Protein AF-A0A8G1S1W9-F1 (afdb_monomer_lite)

Foldseek 3Di:
DDDDDDDPPPDPPPPDDLLRFDQDQQDQDDPLDLQQLDLSVLLNLLRLCLVVFWFKAWADPSLCLAQQQQDDDQHTEMAGAPVCQVVSQVSVVVSPFAWDPQLPDDPVPRQDQVLPDDDDPPDLDLPDDPRAPTKTQSHPDRDSDPPPPSRDSIYGYHHNVRGFPPVQDTDGRHFPSPCPPPPPSAPPDDDDDPDPLRHQKDWLQDPLWWDDDVPARNGDYGDHSNGGTHIYGDLLSSLVRLLVNLLVQVVPSCNSVSVVVNVSSCVQAEDDPPPPPPVPRRTHHDDLVSNPDPLSSVQSVVCVVVVCQVPDDDVVRHRPRPSSLVSSCVVVNDVRSVVVVCVVPDD

Structure (mmCIF, N/CA/C/O backbone):
data_AF-A0A8G1S1W9-F1
#
_entry.id   AF-A0A8G1S1W9-F1
#
loop_
_atom_site.group_PDB
_atom_site.id
_atom_site.type_symbol
_atom_site.label_atom_id
_atom_site.label_alt_id
_atom_site.label_comp_id
_atom_site.label_asym_id
_atom_site.label_entity_id
_atom_site.label_seq_id
_atom_site.pdbx_PDB_ins_code
_atom_site.Cartn_x
_atom_site.Cartn_y
_atom_site.Cartn_z
_atom_site.occupancy
_atom_site.B_iso_or_equiv
_atom_site.auth_seq_id
_atom_site.auth_comp_id
_atom_site.auth_asym_id
_atom_site.auth_atom_id
_atom_site.pdbx_PDB_model_num
ATOM 1 N N . MET A 1 1 ? 34.176 -13.882 60.989 1.00 38.56 1 MET A N 1
ATOM 2 C CA . MET A 1 1 ? 33.410 -12.719 60.496 1.00 38.56 1 MET A CA 1
ATOM 3 C C . MET A 1 1 ? 33.274 -12.874 58.997 1.00 38.56 1 MET A C 1
ATOM 5 O O . MET A 1 1 ? 34.285 -12.913 58.310 1.00 38.56 1 MET A O 1
ATOM 9 N N . ALA A 1 2 ? 32.050 -13.104 58.534 1.00 32.28 2 ALA A N 1
ATOM 10 C CA . ALA A 1 2 ? 31.717 -13.333 57.136 1.00 32.28 2 ALA A CA 1
ATOM 11 C C . ALA A 1 2 ? 31.123 -12.047 56.546 1.00 32.28 2 ALA A C 1
ATOM 13 O O . ALA A 1 2 ? 30.211 -11.474 57.133 1.00 32.28 2 ALA A O 1
ATOM 14 N N . ALA A 1 3 ? 31.640 -11.614 55.401 1.00 31.23 3 ALA A N 1
ATOM 15 C CA . ALA A 1 3 ? 31.087 -10.566 54.547 1.00 31.23 3 ALA A CA 1
ATOM 16 C C . ALA A 1 3 ? 31.669 -10.801 53.145 1.00 31.23 3 ALA A C 1
ATOM 18 O O . ALA A 1 3 ? 32.858 -11.067 53.029 1.00 31.23 3 ALA A O 1
ATOM 19 N N . GLY A 1 4 ? 30.958 -10.780 52.028 1.00 29.86 4 GLY A N 1
ATOM 20 C CA . GLY A 1 4 ? 29.538 -10.742 51.715 1.00 29.86 4 GLY A CA 1
ATOM 21 C C . GLY A 1 4 ? 29.494 -11.008 50.206 1.00 29.86 4 GLY A C 1
ATOM 22 O O . GLY A 1 4 ? 30.191 -10.337 49.450 1.00 29.86 4 GLY A O 1
ATOM 23 N N . LYS A 1 5 ? 28.779 -12.047 49.765 1.00 33.22 5 LYS A N 1
ATOM 24 C CA . LYS A 1 5 ? 28.632 -12.366 48.338 1.00 33.22 5 LYS A CA 1
ATOM 25 C C . LYS A 1 5 ? 27.616 -11.397 47.734 1.00 33.22 5 LYS A C 1
ATOM 27 O O . LYS A 1 5 ? 26.429 -11.513 48.022 1.00 33.22 5 LYS A O 1
ATOM 32 N N . THR A 1 6 ? 28.061 -10.467 46.898 1.00 34.66 6 THR A N 1
ATOM 33 C CA . THR A 1 6 ? 27.178 -9.708 46.008 1.00 34.66 6 THR A CA 1
ATOM 34 C C . THR A 1 6 ? 26.857 -10.582 44.800 1.00 34.66 6 THR A C 1
ATOM 36 O O . THR A 1 6 ? 27.675 -10.786 43.908 1.00 34.66 6 THR A O 1
ATOM 39 N N . GLY A 1 7 ? 25.664 -11.175 44.817 1.00 28.50 7 GLY A N 1
ATOM 40 C CA . GLY A 1 7 ? 25.124 -11.904 43.678 1.00 28.50 7 GLY A CA 1
ATOM 41 C C . GLY A 1 7 ? 24.800 -10.936 42.547 1.00 28.50 7 GLY A C 1
ATOM 42 O O . GLY A 1 7 ? 23.838 -10.176 42.630 1.00 28.50 7 GLY A O 1
ATOM 43 N N . THR A 1 8 ? 25.587 -10.978 41.477 1.00 31.38 8 THR A N 1
ATOM 44 C CA . THR A 1 8 ? 25.160 -10.504 40.164 1.00 31.38 8 THR A CA 1
ATOM 45 C C . THR A 1 8 ? 24.044 -11.422 39.685 1.00 31.38 8 THR A C 1
ATOM 47 O O . THR A 1 8 ? 24.246 -12.584 39.335 1.00 31.38 8 THR A O 1
ATOM 50 N N . SER A 1 9 ? 22.824 -10.901 39.743 1.00 29.80 9 SER A N 1
ATOM 51 C CA . SER A 1 9 ? 21.640 -11.539 39.193 1.00 29.80 9 SER A CA 1
ATOM 52 C C . SER A 1 9 ? 21.744 -11.549 37.664 1.00 29.80 9 SER A C 1
ATOM 54 O O . SER A 1 9 ? 21.355 -10.605 36.983 1.00 29.80 9 SER A O 1
ATOM 56 N N . ASN A 1 10 ? 22.316 -12.627 37.129 1.00 30.20 10 ASN A N 1
ATOM 57 C CA . ASN A 1 10 ? 22.214 -12.999 35.724 1.00 30.20 10 ASN A CA 1
ATOM 58 C C . ASN A 1 10 ? 20.800 -13.536 35.469 1.00 30.20 10 ASN A C 1
ATOM 60 O O . ASN A 1 10 ? 20.590 -14.747 35.450 1.00 30.20 10 ASN A O 1
ATOM 64 N N . TYR A 1 11 ? 19.819 -12.651 35.287 1.00 27.38 11 TYR A N 1
ATOM 65 C CA . TYR A 1 11 ? 18.614 -13.049 34.565 1.00 27.38 11 TYR A CA 1
ATOM 66 C C . TYR A 1 11 ? 18.922 -12.983 33.066 1.00 27.38 11 TYR A C 1
ATOM 68 O O . TYR A 1 11 ? 19.278 -11.908 32.571 1.00 27.38 11 TYR A O 1
ATOM 76 N N . PRO A 1 12 ? 18.780 -14.087 32.312 1.00 32.50 12 PRO A N 1
ATOM 77 C CA . PRO A 1 12 ? 18.695 -13.981 30.872 1.00 32.50 12 PRO A CA 1
ATOM 78 C C . PRO A 1 12 ? 17.415 -13.204 30.584 1.00 32.50 12 PRO A C 1
ATOM 80 O O . PRO A 1 12 ? 16.312 -13.666 30.867 1.00 32.50 12 PRO A O 1
ATOM 83 N N . ARG A 1 13 ? 17.559 -11.989 30.058 1.00 33.50 13 ARG A N 1
ATOM 84 C CA . ARG A 1 13 ? 16.439 -11.210 29.537 1.00 33.50 13 ARG A CA 1
ATOM 85 C C . ARG A 1 13 ? 16.050 -11.854 28.206 1.00 33.50 13 ARG A C 1
ATOM 87 O O . ARG A 1 13 ? 16.421 -11.371 27.140 1.00 33.50 13 ARG A O 1
ATOM 94 N N . THR A 1 14 ? 15.388 -13.007 28.262 1.00 32.75 14 THR A N 1
ATOM 95 C CA . THR A 1 14 ? 14.683 -13.564 27.112 1.00 32.75 14 THR A CA 1
ATOM 96 C C . THR A 1 14 ? 13.653 -12.521 26.708 1.00 32.75 14 THR A C 1
ATOM 98 O O . THR A 1 14 ? 12.674 -12.305 27.416 1.00 32.75 14 THR A O 1
ATOM 101 N N . LYS A 1 15 ? 13.919 -11.794 25.615 1.00 38.12 15 LYS A N 1
ATOM 102 C CA . LYS A 1 15 ? 12.890 -10.985 24.960 1.00 38.12 15 LYS A CA 1
ATOM 103 C C . LYS A 1 15 ? 11.724 -11.931 24.682 1.00 38.12 15 LYS A C 1
ATOM 105 O O . LYS A 1 15 ? 11.924 -12.944 24.010 1.00 38.12 15 LYS A O 1
ATOM 110 N N . THR A 1 16 ? 10.566 -11.637 25.262 1.00 37.12 16 THR A N 1
ATOM 111 C CA . THR A 1 16 ? 9.319 -12.357 25.010 1.00 37.12 16 THR A CA 1
ATOM 112 C C . THR A 1 16 ? 9.119 -12.412 23.499 1.00 37.12 16 THR A C 1
ATOM 114 O O . THR A 1 16 ? 9.281 -11.389 22.826 1.00 37.12 16 THR A O 1
ATOM 117 N N . ARG A 1 17 ? 8.872 -13.601 22.944 1.00 45.66 17 ARG A N 1
ATOM 118 C CA . ARG A 1 17 ? 8.574 -13.709 21.512 1.00 45.66 17 ARG A CA 1
ATOM 119 C C . ARG A 1 17 ? 7.222 -13.035 21.278 1.00 45.66 17 ARG A C 1
ATOM 121 O O . ARG A 1 17 ? 6.369 -13.082 22.157 1.00 45.66 17 ARG A O 1
ATOM 128 N N . SER A 1 18 ? 7.006 -12.418 20.116 1.00 46.19 18 SER A N 1
ATOM 129 C CA . SER A 1 18 ? 5.686 -11.858 19.767 1.00 46.19 18 SER A CA 1
ATOM 130 C C . SER A 1 18 ? 4.573 -12.919 19.827 1.00 46.19 18 SER A C 1
ATOM 132 O O . SER A 1 18 ? 3.421 -12.592 20.083 1.00 46.19 18 SER A O 1
ATOM 134 N N . GLU A 1 19 ? 4.952 -14.193 19.671 1.00 44.50 19 GLU A N 1
ATOM 135 C CA . GLU A 1 19 ? 4.131 -15.402 19.830 1.00 44.50 19 GLU A CA 1
ATOM 136 C C . GLU A 1 19 ? 3.557 -15.584 21.254 1.00 44.50 19 GLU A C 1
ATOM 138 O O . GLU A 1 19 ? 2.532 -16.240 21.414 1.00 44.50 19 GLU A O 1
ATOM 143 N N . ASP A 1 20 ? 4.187 -14.993 22.277 1.00 41.59 20 ASP A N 1
ATOM 144 C CA . ASP A 1 20 ? 3.798 -15.110 23.693 1.00 41.59 20 ASP A CA 1
ATOM 145 C C . ASP A 1 20 ? 2.983 -13.899 24.194 1.00 41.59 20 ASP A C 1
ATOM 147 O O . ASP A 1 20 ? 2.592 -13.847 25.364 1.00 41.59 20 ASP A O 1
ATOM 151 N N . LEU A 1 21 ? 2.767 -12.885 23.348 1.00 50.50 21 LEU A N 1
ATOM 152 C CA . LEU A 1 21 ? 2.043 -11.675 23.731 1.00 50.50 21 LEU A CA 1
ATOM 153 C C . LEU A 1 21 ? 0.539 -11.892 23.566 1.00 50.50 21 LEU A C 1
ATOM 155 O O . LEU A 1 21 ? 0.033 -12.096 22.461 1.00 50.50 21 LEU A O 1
ATOM 159 N N . GLU A 1 22 ? -0.185 -11.819 24.684 1.00 56.91 22 GLU A N 1
ATOM 160 C CA . GLU A 1 22 ? -1.642 -11.770 24.668 1.00 56.91 22 GLU A CA 1
ATOM 161 C C . GLU A 1 22 ? -2.088 -10.609 23.776 1.00 56.91 22 GLU A C 1
ATOM 163 O O . GLU A 1 22 ? -1.601 -9.481 23.884 1.00 56.91 22 GLU A O 1
ATOM 168 N N . ILE A 1 23 ? -2.997 -10.903 22.852 1.00 62.50 23 ILE A N 1
ATOM 169 C CA . ILE A 1 23 ? -3.486 -9.937 21.879 1.00 62.50 23 ILE A CA 1
ATOM 170 C C . ILE A 1 23 ? -4.438 -8.995 22.600 1.00 62.50 23 ILE A C 1
ATOM 172 O O . ILE A 1 23 ? -5.652 -9.202 22.623 1.00 62.50 23 ILE A O 1
ATOM 176 N N . VAL A 1 24 ? -3.877 -7.963 23.217 1.00 68.44 24 VAL A N 1
ATOM 177 C CA . VAL A 1 24 ? -4.660 -6.944 23.903 1.00 68.44 24 VAL A CA 1
ATOM 178 C C . VAL A 1 24 ? -5.339 -6.069 22.846 1.00 68.44 24 VAL A C 1
ATOM 180 O O . VAL A 1 24 ? -4.657 -5.541 21.959 1.00 68.44 24 VAL A O 1
ATOM 183 N N . PRO A 1 25 ? -6.674 -5.900 22.902 1.00 78.75 25 PRO A N 1
ATOM 184 C CA . PRO A 1 25 ? -7.364 -4.951 22.047 1.00 78.75 25 PRO A CA 1
ATOM 185 C C . PRO A 1 25 ? -6.731 -3.559 22.180 1.00 78.75 25 PRO A C 1
ATOM 187 O O . PRO A 1 25 ? -6.552 -3.082 23.305 1.00 78.75 25 PRO A O 1
ATOM 190 N N . PRO A 1 26 ? -6.400 -2.885 21.068 1.00 84.00 26 PRO A N 1
ATOM 191 C CA . PRO A 1 26 ? -5.891 -1.528 21.134 1.00 84.00 26 PRO A CA 1
ATOM 192 C C . PRO A 1 26 ? -6.954 -0.605 21.731 1.00 84.00 26 PRO A C 1
ATOM 194 O O . PRO A 1 26 ? -8.162 -0.798 21.526 1.00 84.00 26 PRO A O 1
ATOM 197 N N . LEU A 1 27 ? -6.490 0.416 22.453 1.00 83.56 27 LEU A N 1
ATOM 198 C CA . LEU A 1 27 ? -7.356 1.454 23.002 1.00 83.56 27 LEU A CA 1
ATOM 199 C C . LEU A 1 27 ? -8.186 2.109 21.890 1.00 83.56 27 LEU A C 1
ATOM 201 O O . LEU A 1 27 ? -7.774 2.184 20.728 1.00 83.56 27 LEU A O 1
ATOM 205 N N . ALA A 1 28 ? -9.376 2.580 22.256 1.00 82.75 28 ALA A N 1
ATOM 206 C CA . ALA A 1 28 ? -10.152 3.427 21.366 1.00 82.75 28 ALA A CA 1
ATOM 207 C C . ALA A 1 28 ? -9.358 4.705 21.053 1.00 82.75 28 ALA A C 1
ATOM 209 O O . ALA A 1 28 ? -8.647 5.228 21.911 1.00 82.75 28 ALA A O 1
ATOM 210 N N . VAL A 1 29 ? -9.486 5.189 19.821 1.00 83.06 29 VAL A N 1
ATOM 211 C CA . VAL A 1 29 ? -8.905 6.463 19.393 1.00 83.06 29 VAL A CA 1
ATOM 212 C C . VAL A 1 29 ? -9.980 7.530 19.521 1.00 83.06 29 VAL A C 1
ATOM 214 O O . VAL A 1 29 ? -11.103 7.333 19.052 1.00 83.06 29 VAL A O 1
ATOM 217 N N . GLU A 1 30 ? -9.644 8.640 20.168 1.00 84.19 30 GLU A N 1
ATOM 218 C CA . GLU A 1 30 ? -10.508 9.815 20.225 1.00 84.19 30 GLU A CA 1
ATOM 219 C C . GLU A 1 30 ? -10.288 10.674 18.978 1.00 84.19 30 GLU A C 1
ATOM 221 O O . GLU A 1 30 ? -9.156 10.875 18.539 1.00 84.19 30 GLU A O 1
ATOM 226 N N . PHE A 1 31 ? -11.377 11.177 18.399 1.00 80.19 31 PHE A N 1
ATOM 227 C CA . PHE A 1 31 ? -11.333 12.082 17.252 1.00 80.19 31 PHE A CA 1
ATOM 228 C C . PHE A 1 31 ? -11.677 13.515 17.704 1.00 80.19 31 PHE A C 1
ATOM 230 O O . PHE A 1 31 ? -12.537 13.677 18.575 1.00 80.19 31 PHE A O 1
ATOM 237 N N . PRO A 1 32 ? -11.044 14.562 17.140 1.00 75.88 32 PRO A N 1
ATOM 238 C CA . PRO A 1 32 ? -10.170 14.532 15.968 1.00 75.88 32 PRO A CA 1
ATOM 239 C C . PRO A 1 32 ? -8.756 14.012 16.264 1.00 75.88 32 PRO A C 1
ATOM 241 O O . PRO A 1 32 ? -8.065 14.503 17.151 1.00 75.88 32 PRO A O 1
ATOM 244 N N . GLU A 1 33 ? -8.299 13.076 15.440 1.00 73.62 33 GLU A N 1
ATOM 245 C CA . GLU A 1 33 ? -6.911 12.628 15.380 1.00 73.62 33 GLU A CA 1
ATOM 246 C C . GLU A 1 33 ? -6.228 13.371 14.229 1.00 73.62 33 GLU A C 1
ATOM 248 O O . GLU A 1 33 ? -6.497 13.134 13.046 1.00 73.62 33 GLU A O 1
ATOM 253 N N . THR A 1 34 ? -5.365 14.317 14.597 1.00 65.38 34 THR A N 1
ATOM 254 C CA . THR A 1 34 ? -4.662 15.188 13.646 1.00 65.38 34 THR A CA 1
ATOM 255 C C . THR A 1 34 ? -3.413 14.536 13.059 1.00 65.38 34 THR A C 1
ATOM 257 O O . THR A 1 34 ? -2.868 15.071 12.090 1.00 65.38 34 THR A O 1
ATOM 260 N N . ALA A 1 35 ? -2.957 13.409 13.622 1.00 66.12 35 ALA A N 1
ATOM 261 C CA . ALA A 1 35 ? -1.890 12.577 13.084 1.00 66.12 35 ALA A CA 1
ATOM 262 C C . ALA A 1 35 ? -2.501 11.352 12.367 1.00 66.12 35 ALA A C 1
ATOM 264 O O . ALA A 1 35 ? -2.813 10.342 12.994 1.00 66.12 35 ALA A O 1
ATOM 265 N N . PRO A 1 36 ? -2.644 11.393 11.034 1.00 57.53 36 PRO A N 1
ATOM 266 C CA . PRO A 1 36 ? -3.347 10.356 10.268 1.00 57.53 36 PRO A CA 1
ATOM 267 C C . PRO A 1 36 ? -2.586 9.037 10.180 1.00 57.53 36 PRO A C 1
ATOM 269 O O . PRO A 1 36 ? -3.121 8.018 9.756 1.00 57.53 36 PRO A O 1
ATOM 272 N N . THR A 1 37 ? -1.315 9.083 10.557 1.00 69.81 37 THR A N 1
ATOM 273 C CA . THR A 1 37 ? -0.345 7.998 10.552 1.00 69.81 37 THR A CA 1
ATOM 274 C C . THR A 1 37 ? 0.131 7.753 11.985 1.00 69.81 37 THR A C 1
ATOM 276 O O . THR A 1 37 ? 1.328 7.684 12.264 1.00 69.81 37 THR A O 1
ATOM 279 N N . SER A 1 38 ? -0.813 7.672 12.932 1.00 79.94 38 SER A N 1
ATOM 280 C CA . SER A 1 38 ? -0.517 7.327 14.323 1.00 79.94 38 SER A CA 1
ATOM 281 C C . SER A 1 38 ? -0.522 5.800 14.513 1.00 79.94 38 SER A C 1
ATOM 283 O O . SER A 1 38 ? -1.416 5.117 14.001 1.00 79.94 38 SER A O 1
ATOM 285 N N . PRO A 1 39 ? 0.448 5.227 15.261 1.00 82.75 39 PRO A N 1
ATOM 286 C CA . PRO A 1 39 ? 0.455 3.794 15.552 1.00 82.75 39 PRO A CA 1
ATOM 287 C C . PRO A 1 39 ? -0.865 3.306 16.163 1.00 82.75 39 PRO A C 1
ATOM 289 O O . PRO A 1 39 ? -1.367 2.258 15.771 1.00 82.75 39 PRO A O 1
ATOM 292 N N . GLY A 1 40 ? -1.459 4.084 17.077 1.00 87.00 40 GLY A N 1
ATOM 293 C CA . GLY A 1 40 ? -2.718 3.724 17.737 1.00 87.00 40 GLY A CA 1
ATOM 294 C C . GLY A 1 40 ? -3.899 3.607 16.768 1.00 87.00 40 GLY A C 1
ATOM 295 O O . GLY A 1 40 ? -4.674 2.655 16.858 1.00 87.00 40 GLY A O 1
ATOM 296 N N . LEU A 1 41 ? -4.005 4.519 15.797 1.00 88.31 41 LEU A N 1
ATOM 297 C CA . LEU A 1 41 ? -5.038 4.464 14.762 1.00 88.31 41 LEU A CA 1
ATOM 298 C C . LEU A 1 41 ? -4.866 3.249 13.847 1.00 88.31 41 LEU A C 1
ATOM 300 O O . LEU A 1 41 ? -5.834 2.539 13.577 1.00 88.31 41 LEU A O 1
ATOM 304 N N . GLU A 1 42 ? -3.638 2.968 13.414 1.00 91.38 42 GLU A N 1
ATOM 305 C CA . GLU A 1 42 ? -3.341 1.822 12.548 1.00 91.38 42 GLU A CA 1
ATOM 306 C C . GLU A 1 42 ? -3.638 0.489 13.242 1.00 91.38 42 GLU A C 1
ATOM 308 O O . GLU A 1 42 ? -4.268 -0.397 12.660 1.00 91.38 42 GLU A O 1
ATOM 313 N N . GLN A 1 43 ? -3.262 0.379 14.516 1.00 89.31 43 GLN A N 1
ATOM 314 C CA . GLN A 1 43 ? -3.587 -0.759 15.372 1.00 89.31 43 GLN A CA 1
ATOM 315 C C . GLN A 1 43 ? -5.095 -0.948 15.502 1.00 89.31 43 GLN A C 1
ATOM 317 O O . GLN A 1 43 ? -5.597 -2.059 15.334 1.00 89.31 43 GLN A O 1
ATOM 322 N N . ARG A 1 44 ? -5.832 0.136 15.771 1.00 90.94 44 ARG A N 1
ATOM 323 C CA . ARG A 1 44 ? -7.289 0.098 15.911 1.00 90.94 44 ARG A CA 1
ATOM 324 C C . ARG A 1 44 ? -7.972 -0.369 14.628 1.00 90.94 44 ARG A C 1
ATOM 326 O O . ARG A 1 44 ? -8.877 -1.196 14.703 1.00 90.94 44 ARG A O 1
ATOM 333 N N . ILE A 1 45 ? -7.536 0.126 13.470 1.00 92.88 45 ILE A N 1
ATOM 334 C CA . ILE A 1 45 ? -8.057 -0.291 12.159 1.00 92.88 45 ILE A CA 1
ATOM 335 C C . ILE A 1 45 ? -7.777 -1.774 11.920 1.00 92.88 45 ILE A C 1
ATOM 337 O O . ILE A 1 45 ? -8.709 -2.522 11.631 1.00 92.88 45 ILE A O 1
ATOM 341 N N . SER A 1 46 ? -6.522 -2.200 12.096 1.00 92.06 46 SER A N 1
ATOM 342 C CA . SER A 1 46 ? -6.104 -3.601 11.957 1.00 92.06 46 SER A CA 1
ATOM 343 C C . SER A 1 46 ? -6.957 -4.514 12.841 1.00 92.06 46 SER A C 1
ATOM 345 O O . SER A 1 46 ? -7.580 -5.451 12.350 1.00 92.06 46 SER A O 1
ATOM 347 N N . PHE A 1 47 ? -7.101 -4.173 14.126 1.00 90.94 47 PHE A N 1
ATOM 348 C CA . PHE A 1 47 ? -7.920 -4.919 15.081 1.00 90.94 47 PHE A CA 1
ATOM 349 C C . PHE A 1 47 ? -9.386 -5.045 14.647 1.00 90.94 47 PHE A C 1
ATOM 351 O O . PHE A 1 47 ? -9.924 -6.151 14.645 1.00 90.94 47 PHE A O 1
ATOM 358 N N . LEU A 1 48 ? -10.031 -3.939 14.256 1.00 92.94 48 LEU A N 1
ATOM 359 C CA . LEU A 1 48 ? -11.436 -3.944 13.830 1.00 92.94 48 LEU A CA 1
ATOM 360 C C . LEU A 1 48 ? -11.654 -4.824 12.591 1.00 92.94 48 LEU A C 1
ATOM 362 O O . LEU A 1 48 ? -12.607 -5.603 12.537 1.00 92.94 48 LEU A O 1
ATOM 366 N N . LEU A 1 49 ? -10.763 -4.726 11.601 1.00 93.88 49 LEU A N 1
ATOM 367 C CA . LEU A 1 49 ? -10.847 -5.519 10.374 1.00 93.88 49 LEU A CA 1
ATOM 368 C C . LEU A 1 49 ? -10.570 -7.002 10.645 1.00 93.88 49 LEU A C 1
ATOM 370 O O . LEU A 1 49 ? -11.319 -7.862 10.180 1.00 93.88 49 LEU A O 1
ATOM 374 N N . HIS A 1 50 ? -9.565 -7.308 11.463 1.00 90.25 50 HIS A N 1
ATOM 375 C CA . HIS A 1 50 ? -9.250 -8.669 11.885 1.00 90.25 50 HIS A CA 1
ATOM 376 C C . HIS A 1 50 ? -10.393 -9.318 12.671 1.00 90.25 50 HIS A C 1
ATOM 378 O O . HIS A 1 50 ? -10.741 -10.465 12.393 1.00 90.25 50 HIS A O 1
ATOM 384 N N . GLN A 1 51 ? -11.033 -8.588 13.590 1.00 89.56 51 GLN A N 1
ATOM 385 C CA . GLN A 1 51 ? -12.201 -9.073 14.332 1.00 89.56 51 GLN A CA 1
ATOM 386 C C . GLN A 1 51 ? -13.377 -9.405 13.397 1.00 89.56 51 GLN A C 1
ATOM 388 O O . GLN A 1 51 ? -14.131 -10.342 13.654 1.00 89.56 51 GLN A O 1
ATOM 393 N N . ALA A 1 52 ? -13.511 -8.677 12.285 1.00 90.94 52 ALA A N 1
ATOM 394 C CA . ALA A 1 52 ? -14.507 -8.938 11.248 1.00 90.94 52 ALA A CA 1
ATOM 395 C C . ALA A 1 52 ? -14.089 -10.023 10.229 1.00 90.94 52 ALA A C 1
ATOM 397 O O . ALA A 1 52 ? -14.823 -10.284 9.270 1.00 90.94 52 ALA A O 1
ATOM 398 N N . GLY A 1 53 ? -12.917 -10.647 10.401 1.00 89.69 53 GLY A N 1
ATOM 399 C CA . GLY A 1 53 ? -12.374 -11.640 9.473 1.00 89.69 53 GLY A CA 1
ATOM 400 C C . GLY A 1 53 ? -12.006 -11.058 8.104 1.00 89.69 53 GLY A C 1
ATOM 401 O O . GLY A 1 53 ? -12.074 -11.764 7.097 1.00 89.69 53 GLY A O 1
ATOM 402 N N . ILE A 1 54 ? -11.674 -9.767 8.048 1.00 92.50 54 ILE A N 1
ATOM 403 C CA . ILE A 1 54 ? -11.289 -9.055 6.829 1.00 92.50 54 ILE A CA 1
ATOM 404 C C . ILE A 1 54 ? -9.768 -9.034 6.733 1.00 92.50 54 ILE A C 1
ATOM 406 O O . ILE A 1 54 ? -9.074 -8.657 7.675 1.00 92.50 54 ILE A O 1
ATOM 410 N N . ARG A 1 55 ? -9.251 -9.423 5.567 1.00 90.81 55 ARG A N 1
ATOM 411 C CA . ARG A 1 55 ? -7.819 -9.356 5.262 1.00 90.81 55 ARG A CA 1
ATOM 412 C C . ARG A 1 55 ? -7.451 -7.922 4.902 1.00 90.81 55 ARG A C 1
ATOM 414 O O . ARG A 1 55 ? -8.144 -7.293 4.099 1.00 90.81 55 ARG A O 1
ATOM 421 N N . CYS A 1 56 ? -6.358 -7.415 5.456 1.00 92.62 56 CYS A N 1
ATOM 422 C CA . CYS A 1 56 ? -5.916 -6.050 5.205 1.00 92.62 56 CYS A CA 1
ATOM 423 C C . CYS A 1 56 ? -4.395 -5.918 5.263 1.00 92.62 56 CYS A C 1
ATOM 425 O O . CYS A 1 56 ? -3.730 -6.629 6.011 1.00 92.62 56 CYS A O 1
ATOM 427 N N . VAL A 1 57 ? -3.859 -4.990 4.470 1.00 93.62 57 VAL A N 1
ATOM 428 C CA . VAL A 1 57 ? -2.426 -4.672 4.417 1.00 93.62 57 VAL A CA 1
ATOM 429 C C . VAL A 1 57 ? -2.254 -3.157 4.445 1.00 93.62 57 VAL A C 1
ATOM 431 O O . VAL A 1 57 ? -2.845 -2.459 3.617 1.00 93.62 57 VAL A O 1
ATOM 434 N N . LEU A 1 58 ? -1.420 -2.654 5.351 1.00 94.25 58 LEU A N 1
ATOM 435 C CA . LEU A 1 58 ? -0.944 -1.276 5.350 1.00 94.25 58 LEU A CA 1
ATOM 436 C C . LEU A 1 58 ? 0.062 -1.079 4.206 1.00 94.25 58 LEU A C 1
ATOM 438 O O . LEU A 1 58 ? 0.976 -1.880 4.008 1.00 94.25 58 LEU A O 1
ATOM 442 N N . CYS A 1 59 ? -0.112 -0.017 3.425 1.00 92.94 59 CYS A N 1
ATOM 443 C CA . CYS A 1 59 ? 0.640 0.226 2.195 1.00 92.94 59 CYS A CA 1
ATOM 444 C C . CYS A 1 59 ? 0.859 1.731 1.954 1.00 92.94 59 CYS A C 1
ATOM 446 O O . CYS A 1 59 ? 0.562 2.563 2.811 1.00 92.94 59 CYS A O 1
ATOM 448 N N . GLY A 1 60 ? 1.417 2.087 0.794 1.00 88.69 60 GLY A N 1
ATOM 449 C CA . GLY A 1 60 ? 1.671 3.481 0.417 1.00 88.69 60 GLY A CA 1
ATOM 450 C C . GLY A 1 60 ? 2.760 4.154 1.260 1.00 88.69 60 GLY A C 1
ATOM 451 O O . GLY A 1 60 ? 3.679 3.495 1.749 1.00 88.69 60 GLY A O 1
ATOM 452 N N . GLU A 1 61 ? 2.647 5.475 1.426 1.00 86.25 61 GLU A N 1
ATOM 453 C CA . GLU A 1 61 ? 3.649 6.311 2.107 1.00 86.25 61 GLU A CA 1
ATOM 454 C C . GLU A 1 61 ? 3.926 5.847 3.541 1.00 86.25 61 GLU A C 1
ATOM 456 O O . GLU A 1 61 ? 5.068 5.875 3.992 1.00 86.25 61 GLU A O 1
ATOM 461 N N . THR A 1 62 ? 2.898 5.382 4.260 1.00 88.94 62 THR A N 1
ATOM 462 C CA . THR A 1 62 ? 3.035 4.896 5.637 1.00 88.94 62 THR A CA 1
ATOM 463 C C . THR A 1 62 ? 3.958 3.687 5.724 1.00 88.94 62 THR A C 1
ATOM 465 O O . THR A 1 62 ? 4.903 3.691 6.509 1.00 88.94 62 THR A O 1
ATOM 468 N N . ALA A 1 63 ? 3.708 2.674 4.890 1.00 91.88 63 ALA A N 1
ATOM 469 C CA . ALA A 1 63 ? 4.525 1.468 4.836 1.00 91.88 63 ALA A CA 1
ATOM 470 C C . ALA A 1 63 ? 5.955 1.792 4.377 1.00 91.88 63 ALA A C 1
ATOM 472 O O . ALA A 1 63 ? 6.914 1.285 4.950 1.00 91.88 63 ALA A O 1
ATOM 473 N N . MET A 1 64 ? 6.112 2.695 3.403 1.00 90.19 64 MET A N 1
ATOM 474 C CA . MET A 1 64 ? 7.428 3.170 2.957 1.00 90.19 64 MET A CA 1
ATOM 475 C C . MET A 1 64 ? 8.202 3.872 4.083 1.00 90.19 64 MET A C 1
ATOM 477 O O . MET A 1 64 ? 9.382 3.597 4.292 1.00 90.19 64 MET A O 1
ATOM 481 N N . SER A 1 65 ? 7.532 4.723 4.861 1.00 88.44 65 SER A N 1
ATOM 482 C CA . SER A 1 65 ? 8.131 5.391 6.020 1.00 88.44 65 SER A CA 1
ATOM 483 C C . SER A 1 65 ? 8.555 4.401 7.116 1.00 88.44 65 SER A C 1
ATOM 485 O O . SER A 1 65 ? 9.545 4.618 7.814 1.00 88.44 65 SER A O 1
ATOM 487 N N . MET A 1 66 ? 7.836 3.285 7.272 1.00 89.00 66 MET A N 1
ATOM 488 C CA . MET A 1 66 ? 8.175 2.243 8.251 1.00 89.00 66 MET A CA 1
ATOM 489 C C . MET A 1 66 ? 9.387 1.401 7.836 1.00 89.00 66 MET A C 1
ATOM 491 O O . MET A 1 66 ? 10.172 1.016 8.698 1.00 89.00 66 MET A O 1
ATOM 495 N N . ILE A 1 67 ? 9.587 1.156 6.535 1.00 88.62 67 ILE A N 1
ATOM 496 C CA . ILE A 1 67 ? 10.767 0.424 6.033 1.00 88.62 67 ILE A CA 1
ATOM 497 C C . ILE A 1 67 ? 12.030 1.291 5.911 1.00 88.62 67 ILE A C 1
ATOM 499 O O . ILE A 1 67 ? 13.061 0.778 5.494 1.00 88.62 67 ILE A O 1
ATOM 503 N N . GLY A 1 68 ? 11.973 2.578 6.275 1.00 84.75 68 GLY A N 1
ATOM 504 C CA . GLY A 1 68 ? 13.138 3.473 6.298 1.00 84.75 68 GLY A CA 1
ATOM 505 C C . GLY A 1 68 ? 13.218 4.489 5.156 1.00 84.75 68 GLY A C 1
ATOM 506 O O . GLY A 1 68 ? 14.198 5.221 5.068 1.00 84.75 68 GLY A O 1
ATOM 507 N N . VAL A 1 69 ? 12.200 4.590 4.292 1.00 85.38 69 VAL A N 1
ATOM 508 C CA . VAL A 1 69 ? 12.162 5.651 3.272 1.00 85.38 69 VAL A CA 1
ATOM 509 C C . VAL A 1 69 ? 11.896 6.999 3.964 1.00 85.38 69 VAL A C 1
ATOM 511 O O . VAL A 1 69 ? 10.923 7.105 4.715 1.00 85.38 69 VAL A O 1
ATOM 514 N N . PRO A 1 70 ? 12.702 8.048 3.712 1.00 81.56 70 PRO A N 1
ATOM 515 C CA . PRO A 1 70 ? 12.621 9.341 4.386 1.00 81.56 70 PRO A CA 1
ATOM 516 C C . PRO A 1 70 ? 11.479 10.201 3.829 1.00 81.56 70 PRO A C 1
ATOM 518 O O . PRO A 1 70 ? 11.692 11.233 3.193 1.00 81.56 70 PRO A O 1
ATOM 521 N N . ILE A 1 71 ? 10.248 9.742 4.050 1.00 78.62 71 ILE A N 1
ATOM 522 C CA . ILE A 1 71 ? 9.011 10.381 3.614 1.00 78.62 71 ILE A CA 1
ATOM 523 C C . ILE A 1 71 ? 8.106 10.681 4.812 1.00 78.62 71 ILE A C 1
ATOM 525 O O . ILE A 1 71 ? 7.832 9.821 5.656 1.00 78.62 71 ILE A O 1
ATOM 529 N N . ALA A 1 72 ? 7.586 11.909 4.844 1.00 76.94 72 ALA A N 1
ATOM 530 C CA . ALA A 1 72 ? 6.473 12.268 5.710 1.00 76.94 72 ALA A CA 1
ATOM 531 C C . ALA A 1 72 ? 5.188 11.661 5.132 1.00 76.94 72 ALA A C 1
ATOM 533 O O . ALA A 1 72 ? 4.721 12.089 4.081 1.00 76.94 72 ALA A O 1
ATOM 534 N N . ALA A 1 73 ? 4.638 10.642 5.792 1.00 78.38 73 ALA A N 1
ATOM 535 C CA . ALA A 1 73 ? 3.411 9.993 5.344 1.00 78.38 73 ALA A C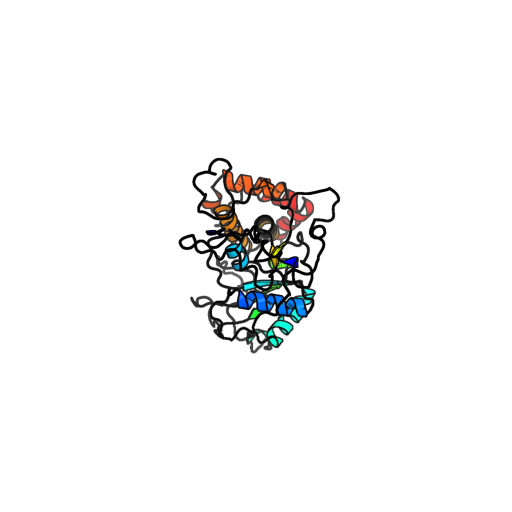A 1
ATOM 536 C C . ALA A 1 73 ? 2.180 10.835 5.716 1.00 78.38 73 ALA A C 1
ATOM 538 O O . ALA A 1 73 ? 1.925 11.079 6.900 1.00 78.38 73 ALA A O 1
ATOM 539 N N . HIS A 1 74 ? 1.400 11.242 4.712 1.00 75.94 74 HIS A N 1
ATOM 540 C CA . HIS A 1 74 ? 0.272 12.168 4.888 1.00 75.94 74 HIS A CA 1
ATOM 541 C C . HIS A 1 74 ? -1.054 11.470 5.191 1.00 75.94 74 HIS A C 1
ATOM 543 O O . HIS A 1 74 ? -1.982 12.091 5.699 1.00 75.94 74 HIS A O 1
ATOM 549 N N . HIS A 1 75 ? -1.163 10.185 4.874 1.00 80.44 75 HIS A N 1
ATOM 550 C CA . HIS A 1 75 ? -2.374 9.393 5.047 1.00 80.44 75 HIS A CA 1
ATOM 551 C C . HIS A 1 75 ? -2.012 7.951 5.395 1.00 80.44 75 HIS A C 1
ATOM 553 O O . HIS A 1 75 ? -0.902 7.508 5.104 1.00 80.44 75 HIS A O 1
ATOM 559 N N . SER A 1 76 ? -2.957 7.219 5.986 1.00 88.19 76 SER A N 1
ATOM 560 C CA . SER A 1 76 ? -2.844 5.777 6.221 1.00 88.19 76 SER A CA 1
ATOM 561 C C . SER A 1 76 ? -3.574 5.025 5.106 1.00 88.19 76 SER A C 1
ATOM 563 O O . SER A 1 76 ? -4.803 5.081 5.019 1.00 88.19 76 SER A O 1
ATOM 565 N N . ALA A 1 77 ? -2.831 4.369 4.207 1.00 91.19 77 ALA A N 1
ATOM 566 C CA . ALA A 1 77 ? -3.400 3.639 3.070 1.00 91.19 77 ALA A CA 1
ATOM 567 C C . ALA A 1 77 ? -3.511 2.137 3.352 1.00 91.19 77 ALA A C 1
ATOM 569 O O . ALA A 1 77 ? -2.535 1.480 3.714 1.00 91.19 77 ALA A O 1
ATOM 570 N N . TRP A 1 78 ? -4.695 1.580 3.098 1.00 94.69 78 TRP A N 1
ATOM 571 C CA . TRP A 1 78 ? -5.011 0.178 3.349 1.00 94.69 78 TRP A CA 1
ATOM 572 C C . TRP A 1 78 ? -5.462 -0.520 2.076 1.00 94.69 78 TRP A C 1
ATOM 574 O O . TRP A 1 78 ? -6.416 -0.101 1.421 1.00 94.69 78 TRP A O 1
ATOM 584 N N . SER A 1 79 ? -4.798 -1.620 1.750 1.00 95.06 79 SER A N 1
ATOM 585 C CA . SER A 1 79 ? -5.179 -2.524 0.674 1.00 95.06 79 SER A CA 1
ATOM 586 C C . SER A 1 79 ? -6.129 -3.591 1.216 1.00 95.06 79 SER A C 1
ATOM 588 O O . SER A 1 79 ? -5.752 -4.376 2.087 1.00 95.06 79 SER A O 1
ATOM 590 N N . ILE A 1 80 ? -7.343 -3.638 0.664 1.00 94.88 80 ILE A N 1
ATOM 591 C CA . ILE A 1 80 ? -8.414 -4.569 1.042 1.00 94.88 80 ILE A CA 1
ATOM 592 C C . ILE A 1 80 ? -8.838 -5.384 -0.193 1.00 94.88 80 ILE A C 1
ATOM 594 O O . ILE A 1 80 ? -8.973 -4.809 -1.284 1.00 94.88 80 ILE A O 1
ATOM 598 N N . PRO A 1 81 ? -9.085 -6.704 -0.076 1.00 93.06 81 PRO A N 1
ATOM 599 C CA . PRO A 1 81 ? -9.690 -7.485 -1.151 1.00 93.06 81 PRO A CA 1
ATOM 600 C C . PRO A 1 81 ? -10.980 -6.833 -1.656 1.00 93.06 81 PRO A C 1
ATOM 602 O O . PRO A 1 81 ? -11.809 -6.379 -0.871 1.00 93.06 81 PRO A O 1
ATOM 605 N N . TYR A 1 82 ? -11.176 -6.792 -2.978 1.00 90.06 82 TYR A N 1
ATOM 606 C CA . TYR A 1 82 ? -12.295 -6.046 -3.571 1.00 90.06 82 TYR A CA 1
ATOM 607 C C . TYR A 1 82 ? -13.664 -6.492 -3.029 1.00 90.06 82 TYR A C 1
ATOM 609 O O . TYR A 1 82 ? -14.518 -5.652 -2.760 1.00 90.06 82 TYR A O 1
ATOM 617 N N . ALA A 1 83 ? -13.835 -7.799 -2.802 1.00 91.50 83 ALA A N 1
ATOM 618 C CA . ALA A 1 83 ? -15.056 -8.380 -2.244 1.00 91.50 83 ALA A CA 1
ATOM 619 C C . ALA A 1 83 ? -15.381 -7.889 -0.819 1.00 91.50 83 ALA A C 1
ATOM 621 O O . ALA A 1 83 ? -16.545 -7.877 -0.428 1.00 91.50 83 ALA A O 1
ATOM 622 N N . ASP A 1 84 ? -14.373 -7.449 -0.064 1.00 93.88 84 ASP A N 1
ATOM 623 C CA . ASP A 1 84 ? -14.509 -7.034 1.331 1.00 93.88 84 ASP A CA 1
ATOM 624 C C . ASP A 1 84 ? -14.546 -5.518 1.527 1.00 93.88 84 ASP A C 1
ATOM 626 O O . ASP A 1 84 ? -14.839 -5.067 2.629 1.00 93.88 84 ASP A O 1
ATOM 630 N N . LEU A 1 85 ? -14.293 -4.712 0.493 1.00 91.00 85 LEU A N 1
ATOM 631 C CA . LEU A 1 85 ? -14.158 -3.254 0.616 1.00 91.00 85 LEU A CA 1
ATOM 632 C C . LEU A 1 85 ? -15.355 -2.572 1.289 1.00 91.00 85 LEU A C 1
ATOM 634 O O . LEU A 1 85 ? -15.183 -1.794 2.227 1.00 91.00 85 LEU A O 1
ATOM 638 N N . ALA A 1 86 ? -16.572 -2.869 0.826 1.00 90.56 86 ALA A N 1
ATOM 639 C CA . ALA A 1 86 ? -17.786 -2.279 1.388 1.00 90.56 86 ALA A CA 1
ATOM 640 C C . ALA A 1 86 ? -18.005 -2.724 2.844 1.00 90.56 86 ALA A C 1
ATOM 642 O O . ALA A 1 86 ? -18.387 -1.922 3.698 1.00 90.56 86 ALA A O 1
ATOM 643 N N . ARG A 1 87 ? -17.704 -3.997 3.141 1.00 94.62 87 ARG A N 1
ATOM 644 C CA . ARG A 1 87 ? -17.777 -4.566 4.491 1.00 94.62 87 ARG A CA 1
ATOM 645 C C . ARG A 1 87 ? -16.749 -3.916 5.420 1.00 94.62 87 ARG A C 1
ATOM 647 O O . ARG A 1 87 ? -17.106 -3.534 6.527 1.00 94.62 87 ARG A O 1
ATOM 654 N N . ALA A 1 88 ? -15.521 -3.711 4.949 1.00 95.19 88 ALA A N 1
ATOM 655 C CA . ALA A 1 88 ? -14.459 -3.019 5.673 1.00 95.19 88 ALA A CA 1
ATOM 656 C C . ALA A 1 88 ? -14.855 -1.577 6.000 1.00 95.19 88 ALA A C 1
ATOM 658 O O . ALA A 1 88 ? -14.749 -1.157 7.148 1.00 95.19 88 ALA A O 1
ATOM 659 N N . SER A 1 89 ? -15.393 -0.838 5.022 1.00 93.38 89 SER A N 1
ATOM 660 C CA . SER A 1 89 ? -15.883 0.525 5.257 1.00 93.38 89 SER A CA 1
ATOM 661 C C . SER A 1 89 ? -16.969 0.556 6.335 1.00 93.38 89 SER A C 1
ATOM 663 O O . SER A 1 89 ? -16.904 1.376 7.249 1.00 93.38 89 SER A O 1
ATOM 665 N N . LYS A 1 90 ? -17.934 -0.371 6.274 1.00 93.19 90 LYS A N 1
ATOM 666 C CA . LYS A 1 90 ? -18.994 -0.496 7.281 1.00 93.19 90 LYS A CA 1
ATOM 667 C C . LYS A 1 90 ? -18.425 -0.761 8.682 1.00 93.19 90 LYS A C 1
ATOM 669 O O . LYS A 1 90 ? -18.777 -0.035 9.605 1.00 93.19 90 LYS A O 1
ATOM 674 N N . VAL A 1 91 ? -17.516 -1.728 8.814 1.00 95.25 91 VAL A N 1
ATOM 675 C CA . VAL A 1 91 ? -16.858 -2.079 10.088 1.00 95.25 91 VAL A CA 1
ATOM 676 C C . VAL A 1 91 ? -16.134 -0.877 10.693 1.00 95.25 91 VAL A C 1
ATOM 678 O O . VAL A 1 91 ? -16.257 -0.625 11.888 1.00 95.25 91 VAL A O 1
ATOM 681 N N . LEU A 1 92 ? -15.416 -0.095 9.884 1.00 93.69 92 LEU A N 1
ATOM 682 C CA . LEU A 1 92 ? -14.712 1.087 10.383 1.00 93.69 92 LEU A CA 1
ATOM 683 C C . LEU A 1 92 ? -15.669 2.199 10.836 1.00 93.69 92 LEU A C 1
ATOM 685 O O . LEU A 1 92 ? -15.422 2.816 11.871 1.00 93.69 92 LEU A O 1
ATOM 689 N N . ARG A 1 93 ? -16.787 2.421 10.130 1.00 91.31 93 ARG A N 1
ATOM 690 C CA . ARG A 1 93 ? -17.827 3.374 10.569 1.00 91.31 93 ARG A CA 1
ATOM 691 C C . ARG A 1 93 ? -18.472 2.938 11.883 1.00 91.31 93 ARG A C 1
ATOM 693 O O . ARG A 1 93 ? -18.617 3.751 12.788 1.00 91.31 93 ARG A O 1
ATOM 700 N N . GLU A 1 94 ? -18.833 1.661 11.999 1.00 92.62 94 GLU A N 1
ATOM 701 C CA . GLU A 1 94 ? -19.392 1.079 13.231 1.00 92.62 94 GLU A CA 1
ATOM 702 C C . GLU A 1 94 ? -18.376 1.106 14.383 1.00 92.62 94 GLU A C 1
ATOM 704 O O . GLU A 1 94 ? -18.748 1.271 15.541 1.00 92.62 94 GLU A O 1
ATOM 709 N N . GLY A 1 95 ? -17.083 1.028 14.057 1.00 89.81 95 GLY A N 1
ATOM 710 C CA . GLY A 1 95 ? -15.967 1.212 14.981 1.00 89.81 95 GLY A CA 1
ATOM 711 C C . GLY A 1 95 ? -15.687 2.664 15.385 1.00 89.81 95 GLY A C 1
ATOM 712 O O . GLY A 1 95 ? -14.746 2.883 16.150 1.00 89.81 95 GLY A O 1
ATOM 713 N N . GLY A 1 96 ? -16.478 3.628 14.898 1.00 88.75 96 GLY A N 1
ATOM 714 C CA . GLY A 1 96 ? -16.422 5.041 15.276 1.00 88.75 96 GLY A CA 1
ATOM 715 C C . GLY A 1 96 ? -15.565 5.933 14.377 1.00 88.75 96 GLY A C 1
ATOM 716 O O . GLY A 1 96 ? -15.412 7.111 14.693 1.00 88.75 96 GLY A O 1
ATOM 717 N N . LEU A 1 97 ? -15.005 5.423 13.268 1.00 89.06 97 LEU A N 1
ATOM 718 C CA . LEU A 1 97 ? -14.208 6.262 12.370 1.00 89.06 97 LEU A CA 1
ATOM 719 C C . LEU A 1 97 ? -15.108 7.272 11.632 1.00 89.06 97 LEU A C 1
ATOM 721 O O . LEU A 1 97 ? -16.122 6.877 11.044 1.00 89.06 97 LEU A O 1
ATOM 725 N N . PRO A 1 98 ? -14.726 8.561 11.588 1.00 85.44 98 PRO A N 1
ATOM 726 C CA . PRO A 1 98 ? -15.491 9.599 10.903 1.00 85.44 98 PRO A CA 1
ATOM 727 C C . PRO A 1 98 ? -15.450 9.401 9.384 1.00 85.44 98 PRO A C 1
ATOM 729 O O . PRO A 1 98 ? -14.476 9.741 8.708 1.00 85.44 98 PRO A O 1
ATOM 732 N N . GLY A 1 99 ? -16.519 8.817 8.842 1.00 78.56 99 GLY A N 1
ATOM 733 C CA . GLY A 1 99 ? -16.673 8.604 7.404 1.00 78.56 99 GLY A CA 1
ATOM 734 C C . GLY A 1 99 ? -16.781 9.915 6.630 1.00 78.56 99 GLY A C 1
ATOM 735 O O . GLY A 1 99 ? -17.199 10.942 7.169 1.00 78.56 99 GLY A O 1
ATOM 736 N N . CYS A 1 100 ? -16.434 9.882 5.344 1.00 75.44 100 CYS A N 1
ATOM 737 C CA . CYS A 1 100 ? -16.666 11.028 4.481 1.00 75.44 100 CYS A CA 1
ATOM 738 C C . CYS A 1 100 ? -18.173 11.280 4.275 1.00 75.44 100 CYS A C 1
ATOM 740 O O . CYS A 1 100 ? -18.892 10.370 3.860 1.00 75.44 100 CYS A O 1
ATOM 742 N N . PRO A 1 101 ? -18.667 12.517 4.478 1.00 65.06 101 PRO A N 1
ATOM 743 C CA . PRO A 1 101 ? -20.039 12.904 4.168 1.00 65.06 101 PRO A CA 1
ATOM 744 C C . PRO A 1 101 ? -20.425 12.649 2.707 1.00 65.06 101 PRO A C 1
ATOM 746 O O . PRO A 1 101 ? -21.607 12.494 2.420 1.00 65.06 101 PRO A O 1
ATOM 749 N N . ALA A 1 102 ? -19.448 12.609 1.795 1.00 63.72 102 ALA A N 1
ATOM 750 C CA . ALA A 1 102 ? -19.668 12.332 0.379 1.00 63.72 102 ALA A CA 1
ATOM 751 C C . ALA A 1 102 ? -19.917 10.839 0.080 1.00 63.72 102 ALA A C 1
ATOM 753 O O . ALA A 1 102 ? -20.587 10.532 -0.900 1.00 63.72 102 ALA A O 1
ATOM 754 N N . ASP A 1 103 ? -19.470 9.913 0.940 1.00 60.66 103 ASP A N 1
ATOM 755 C CA . ASP A 1 103 ? -19.578 8.457 0.718 1.00 60.66 103 ASP A CA 1
ATOM 756 C C . ASP A 1 103 ? -21.021 7.916 0.885 1.00 60.66 103 ASP A C 1
ATOM 758 O O . ASP A 1 103 ? -21.267 6.725 0.683 1.00 60.66 103 ASP A O 1
ATOM 762 N N . GLY A 1 104 ? -21.979 8.756 1.306 1.00 53.38 104 GLY A N 1
ATOM 763 C CA . GLY A 1 104 ? -23.361 8.365 1.622 1.00 53.38 104 GLY A CA 1
ATOM 764 C C . GLY A 1 104 ? -24.459 9.121 0.868 1.00 53.38 104 GLY A C 1
ATOM 765 O O . GLY A 1 104 ? -25.634 8.914 1.169 1.00 53.38 104 GLY A O 1
ATOM 766 N N . GLN A 1 105 ? -24.114 10.004 -0.074 1.00 51.56 105 GLN A N 1
ATOM 767 C CA . GLN A 1 105 ? -25.087 10.875 -0.746 1.00 51.56 105 GLN A CA 1
ATOM 768 C C . GLN A 1 105 ? -25.409 10.413 -2.175 1.00 51.56 105 GLN A C 1
ATOM 770 O O . GLN A 1 105 ? -24.574 9.835 -2.866 1.00 51.56 105 GLN A O 1
ATOM 775 N N . ARG A 1 106 ? -26.658 10.644 -2.612 1.00 40.69 106 ARG A N 1
ATOM 776 C CA . ARG A 1 106 ? -27.126 10.355 -3.983 1.00 40.69 106 ARG A CA 1
ATOM 777 C C . ARG A 1 106 ? -26.381 11.245 -4.990 1.00 40.69 106 ARG A C 1
ATOM 779 O O . ARG A 1 106 ? -25.969 12.345 -4.634 1.00 40.69 106 ARG A O 1
ATOM 786 N N . GLU A 1 107 ? -26.272 10.804 -6.248 1.00 45.69 107 GLU A N 1
ATOM 787 C CA . GLU A 1 107 ? -25.480 11.456 -7.316 1.00 45.69 107 GLU A CA 1
ATOM 788 C C . GLU A 1 107 ? -25.667 12.979 -7.453 1.00 45.69 107 GLU A C 1
ATOM 790 O O . GLU A 1 107 ? -24.737 13.684 -7.831 1.00 45.69 107 GLU A O 1
ATOM 795 N N . TRP A 1 108 ? -26.846 13.503 -7.122 1.00 37.75 108 TRP A N 1
ATOM 796 C CA . TRP A 1 108 ? -27.205 14.915 -7.271 1.00 37.75 108 TRP A CA 1
ATOM 797 C C . TRP A 1 108 ? -26.889 15.793 -6.043 1.00 37.75 108 TRP A C 1
ATOM 799 O O . TRP A 1 108 ? -26.978 17.014 -6.141 1.00 37.75 108 TRP A O 1
ATOM 809 N N . GLU A 1 109 ? -26.487 15.206 -4.909 1.00 41.84 109 GLU A N 1
ATOM 810 C CA . GLU A 1 109 ? -26.097 15.925 -3.681 1.00 41.84 109 GLU A CA 1
ATOM 811 C C . GLU A 1 109 ? -24.594 15.840 -3.378 1.00 41.84 109 GLU A C 1
ATOM 813 O O . GLU A 1 109 ? -24.169 16.343 -2.339 1.00 41.84 109 GLU A O 1
ATOM 818 N N . MET A 1 110 ? -23.788 15.215 -4.251 1.00 48.69 110 MET A N 1
ATOM 819 C CA . MET A 1 110 ? -22.366 14.961 -3.996 1.00 48.69 110 MET A CA 1
ATOM 820 C C . MET A 1 110 ? -21.625 16.240 -3.582 1.00 48.69 110 MET A C 1
ATOM 822 O O . MET A 1 110 ? -21.224 17.063 -4.409 1.00 48.69 110 MET A O 1
ATOM 826 N N . ARG A 1 111 ? -21.373 16.385 -2.278 1.00 48.09 111 ARG A N 1
ATOM 827 C CA . ARG A 1 111 ? -20.334 17.286 -1.788 1.00 48.09 111 ARG A CA 1
ATOM 828 C C . ARG A 1 111 ? -19.015 16.793 -2.373 1.00 48.09 111 ARG A C 1
ATOM 830 O O . ARG A 1 111 ? -18.619 15.656 -2.139 1.00 48.09 111 ARG A O 1
ATOM 837 N N . GLN A 1 112 ? -18.347 17.646 -3.141 1.00 53.97 112 GLN A N 1
ATOM 838 C CA . GLN A 1 112 ? -17.043 17.348 -3.725 1.00 53.97 112 GLN A CA 1
ATOM 839 C C . GLN A 1 112 ? -16.017 17.217 -2.595 1.00 53.97 112 GLN A C 1
ATOM 841 O O . GLN A 1 112 ? -15.482 18.215 -2.111 1.00 53.97 112 GLN A O 1
ATOM 846 N N . CYS A 1 113 ? -15.756 15.992 -2.136 1.00 60.34 113 CYS A N 1
ATOM 847 C CA . CYS A 1 113 ? -14.513 15.739 -1.428 1.00 60.34 113 CYS A CA 1
ATOM 848 C C . CYS A 1 113 ? -13.400 15.749 -2.471 1.00 60.34 113 CYS A C 1
ATOM 850 O O . CYS A 1 113 ? -13.423 14.964 -3.419 1.00 60.34 113 CYS A O 1
ATOM 852 N N . ALA A 1 114 ? -12.413 16.623 -2.293 1.00 59.88 114 ALA A N 1
ATOM 853 C CA . ALA A 1 114 ? -11.311 16.774 -3.238 1.00 59.88 114 ALA A CA 1
ATOM 854 C C . ALA A 1 114 ? -10.488 15.480 -3.457 1.00 59.88 114 ALA A C 1
ATOM 856 O O . ALA A 1 114 ? -9.768 15.389 -4.453 1.00 59.88 114 ALA A O 1
ATOM 857 N N . LEU A 1 115 ? -10.616 14.488 -2.561 1.00 59.47 115 LEU A N 1
ATOM 858 C CA . LEU A 1 115 ? -10.041 13.141 -2.688 1.00 59.47 115 LEU A CA 1
ATOM 859 C C . LEU A 1 115 ? -10.765 12.231 -3.693 1.00 59.47 115 LEU A C 1
ATOM 861 O O . LEU A 1 115 ? -10.145 11.321 -4.239 1.00 59.47 115 LEU A O 1
ATOM 865 N N . LEU A 1 116 ? -12.060 12.466 -3.922 1.00 51.97 116 LEU A N 1
ATOM 866 C CA . LEU A 1 116 ? -12.905 11.680 -4.827 1.00 51.97 116 LEU A CA 1
ATOM 867 C C . LEU A 1 116 ? -13.062 12.314 -6.210 1.00 51.97 116 LEU A C 1
ATOM 869 O O . LEU A 1 116 ? -13.663 11.701 -7.085 1.00 51.97 116 LEU A O 1
ATOM 873 N N . GLU A 1 117 ? -12.559 13.533 -6.437 1.00 48.91 117 GLU A N 1
ATOM 874 C CA . GLU A 1 117 ? -12.621 14.112 -7.778 1.00 48.91 117 GLU A CA 1
ATOM 875 C C . GLU A 1 117 ? -11.852 13.213 -8.755 1.00 48.91 117 GLU A C 1
ATOM 877 O O . GLU A 1 117 ? -10.634 13.058 -8.640 1.00 48.91 117 GLU A O 1
ATOM 882 N N . GLU A 1 118 ? -12.542 12.647 -9.741 1.00 43.75 118 GLU A N 1
ATOM 883 C CA . GLU A 1 118 ? -11.892 12.042 -10.897 1.00 43.75 118 GLU A CA 1
ATOM 884 C C . GLU A 1 118 ? -11.252 13.150 -11.754 1.00 43.75 118 GLU A C 1
ATOM 886 O O . GLU A 1 118 ? -11.748 14.284 -11.812 1.00 43.75 118 GLU A O 1
ATOM 891 N N . PRO A 1 119 ? -10.109 12.898 -12.412 1.00 39.72 119 PRO A N 1
ATOM 892 C CA . PRO A 1 119 ? -9.545 13.870 -13.334 1.00 39.72 119 PRO A CA 1
ATOM 893 C C . PRO A 1 119 ? -10.550 14.169 -14.453 1.00 39.72 119 PRO A C 1
ATOM 895 O O . PRO A 1 119 ? -10.922 13.272 -15.200 1.00 39.72 119 PRO A O 1
ATOM 898 N N . ARG A 1 120 ? -10.924 15.442 -14.628 1.00 40.31 120 ARG A N 1
ATOM 899 C CA . ARG A 1 120 ? -11.569 15.881 -15.872 1.00 40.31 120 ARG A CA 1
ATOM 900 C C . ARG A 1 120 ? -10.619 15.597 -17.037 1.00 40.31 120 ARG A C 1
ATOM 902 O O . ARG A 1 120 ? -9.420 15.893 -16.940 1.00 40.31 120 ARG A O 1
ATOM 909 N N . GLU A 1 121 ? -11.149 15.018 -18.110 1.00 37.16 121 GLU A N 1
ATOM 910 C CA . GLU A 1 121 ? -10.405 14.763 -19.343 1.00 37.16 121 GLU A CA 1
ATOM 911 C C . GLU A 1 121 ? -9.643 16.029 -19.779 1.00 37.16 121 GLU A C 1
ATOM 913 O O . GLU A 1 121 ? -10.169 17.142 -19.738 1.00 37.16 121 GLU A O 1
ATOM 918 N N . GLY A 1 122 ? -8.363 15.876 -20.132 1.00 37.91 122 GLY A N 1
ATOM 919 C CA . GLY A 1 122 ? -7.554 16.958 -20.709 1.00 37.91 122 GLY A CA 1
ATOM 920 C C . GLY A 1 122 ? -6.580 17.701 -19.783 1.00 37.91 122 GLY A C 1
ATOM 921 O O . GLY A 1 122 ? -5.822 18.530 -20.279 1.00 37.91 122 GLY A O 1
ATOM 922 N N . LYS A 1 123 ? -6.503 17.407 -18.472 1.00 37.56 123 LYS A N 1
ATOM 923 C CA . LYS A 1 123 ? -5.404 17.912 -17.611 1.00 37.56 123 LYS A CA 1
ATOM 924 C C . LYS A 1 123 ? -4.605 16.775 -16.964 1.00 37.56 123 LYS A C 1
ATOM 926 O O . LYS A 1 123 ? -4.996 16.150 -15.975 1.00 37.56 123 LYS A O 1
ATOM 931 N N . LEU A 1 124 ? -3.451 16.486 -17.557 1.00 37.75 124 LEU A N 1
ATOM 932 C CA . LEU A 1 124 ? -2.395 15.640 -17.002 1.00 37.75 124 LEU A CA 1
ATOM 933 C C . LEU A 1 124 ? -1.599 16.453 -15.975 1.00 37.75 124 LEU A C 1
ATOM 935 O O . LEU A 1 124 ? -0.586 17.052 -16.305 1.00 37.75 124 LEU A O 1
ATOM 939 N N . THR A 1 125 ? -2.076 16.532 -14.734 1.00 40.19 125 THR A N 1
ATOM 940 C CA . THR A 1 125 ? -1.251 17.034 -13.625 1.00 40.19 125 THR A CA 1
ATOM 941 C C . THR A 1 125 ? -0.533 15.866 -12.959 1.00 40.19 125 THR A C 1
ATOM 943 O O . THR A 1 125 ? -1.158 14.838 -12.710 1.00 40.19 125 THR A O 1
ATOM 946 N N . SER A 1 126 ? 0.743 16.047 -12.634 1.00 38.81 126 SER A N 1
ATOM 947 C CA . SER A 1 126 ? 1.698 15.108 -12.016 1.00 38.81 126 SER A CA 1
ATOM 948 C C . SER A 1 126 ? 1.318 14.534 -10.636 1.00 38.81 126 SER A C 1
ATOM 950 O O . SER A 1 126 ? 2.098 13.790 -10.057 1.00 38.81 126 SER A O 1
ATOM 952 N N . ASN A 1 127 ? 0.133 14.846 -10.102 1.00 45.47 127 ASN A N 1
ATOM 953 C CA . ASN A 1 127 ? -0.288 14.528 -8.727 1.00 45.47 127 ASN A CA 1
ATOM 954 C C . ASN A 1 127 ? -1.357 13.417 -8.666 1.00 45.47 127 ASN A C 1
ATOM 956 O O . ASN A 1 127 ? -2.267 13.474 -7.842 1.00 45.47 127 ASN A O 1
ATOM 960 N N . LYS A 1 128 ? -1.331 12.445 -9.583 1.00 58.22 128 LYS A N 1
ATOM 961 C CA . LYS A 1 128 ? -2.394 11.430 -9.699 1.00 58.22 128 LYS A CA 1
ATOM 962 C C . LYS A 1 128 ? -2.044 10.156 -8.927 1.00 58.22 128 LYS A C 1
ATOM 964 O O . LYS A 1 128 ? -1.691 9.148 -9.535 1.00 58.22 128 LYS A O 1
ATOM 969 N N . TYR A 1 129 ? -2.172 10.201 -7.601 1.00 64.00 129 TYR A N 1
ATOM 970 C CA . TYR A 1 129 ? -2.337 8.977 -6.808 1.00 64.00 129 TYR A CA 1
ATOM 971 C C . TYR A 1 129 ? -3.672 8.307 -7.189 1.00 64.00 129 TYR A C 1
ATOM 973 O O . TYR A 1 129 ? -4.608 9.034 -7.542 1.00 64.00 129 TYR A O 1
ATOM 981 N N . PRO A 1 130 ? -3.801 6.962 -7.175 1.00 72.19 130 PRO A N 1
ATOM 982 C CA . PRO A 1 130 ? -5.099 6.324 -7.368 1.00 72.19 130 PRO A CA 1
ATOM 983 C C . PRO A 1 130 ? -6.134 6.891 -6.396 1.00 72.19 130 PRO A C 1
ATOM 985 O O . PRO A 1 130 ? -5.808 7.181 -5.248 1.00 72.19 130 PRO A O 1
ATOM 988 N N . SER A 1 131 ? -7.384 7.009 -6.836 1.00 77.06 131 SER A N 1
ATOM 989 C CA . SER A 1 131 ? -8.481 7.377 -5.941 1.00 77.06 131 SER A CA 1
ATOM 990 C C . SER A 1 131 ? -8.846 6.191 -5.035 1.00 77.06 131 SER A C 1
ATOM 992 O O . SER A 1 131 ? -8.931 5.056 -5.523 1.00 77.06 131 SER A O 1
ATOM 994 N N . PRO A 1 132 ? -9.054 6.413 -3.726 1.00 82.56 132 PRO A N 1
ATOM 995 C CA . PRO A 1 132 ? -9.517 5.368 -2.821 1.00 82.56 132 PRO A CA 1
ATOM 996 C C . PRO A 1 132 ? -10.973 4.999 -3.109 1.00 82.56 132 PRO A C 1
ATOM 998 O O . PRO A 1 132 ? -11.743 5.811 -3.615 1.00 82.56 132 PRO A O 1
ATOM 1001 N N . ALA A 1 133 ? -11.368 3.777 -2.745 1.00 84.25 133 ALA A N 1
ATOM 1002 C CA . ALA A 1 133 ? -12.772 3.366 -2.803 1.00 84.25 133 ALA A CA 1
ATOM 1003 C C . ALA A 1 133 ? -13.585 3.940 -1.634 1.00 84.25 133 ALA A C 1
ATOM 1005 O O . ALA A 1 133 ? -14.762 4.239 -1.795 1.00 84.25 133 ALA A O 1
ATOM 1006 N N . TYR A 1 134 ? -12.955 4.085 -0.465 1.00 85.69 134 TYR A N 1
ATOM 1007 C CA . TYR A 1 134 ? -13.543 4.708 0.722 1.00 85.69 134 TYR A CA 1
ATOM 1008 C C . TYR A 1 134 ? -12.481 5.503 1.466 1.00 85.69 134 TYR A C 1
ATOM 1010 O O . TYR A 1 134 ? -11.303 5.137 1.439 1.00 85.69 134 TYR A O 1
ATOM 1018 N N . HIS A 1 135 ? -12.886 6.551 2.176 1.00 86.06 135 HIS A N 1
ATOM 1019 C CA . HIS A 1 135 ? -11.958 7.332 2.984 1.00 86.06 135 HIS A CA 1
ATOM 1020 C C . HIS A 1 135 ? -12.614 7.919 4.236 1.00 86.06 135 HIS A C 1
ATOM 1022 O O . HIS A 1 135 ? -13.827 8.121 4.302 1.00 86.06 135 HIS A O 1
ATOM 1028 N N . PHE A 1 136 ? -11.788 8.183 5.245 1.00 86.12 136 PHE A N 1
ATOM 1029 C CA . PHE A 1 136 ? -12.202 8.672 6.556 1.00 86.12 136 PHE A CA 1
ATOM 1030 C C . PHE A 1 136 ? -11.376 9.901 6.936 1.00 86.12 136 PHE A C 1
ATOM 1032 O O . PHE A 1 136 ? -10.156 9.913 6.757 1.00 86.12 136 PHE A O 1
ATOM 1039 N N . HIS A 1 137 ? -12.048 10.918 7.474 1.00 82.50 137 HIS A N 1
ATOM 1040 C CA . HIS A 1 137 ? -11.461 12.206 7.854 1.00 82.50 137 HIS A CA 1
ATOM 1041 C C . HIS A 1 137 ? -11.214 12.230 9.357 1.00 82.50 137 HIS A C 1
ATOM 1043 O O . HIS A 1 137 ? -12.046 12.727 10.120 1.00 82.50 137 HIS A O 1
ATOM 1049 N N . THR A 1 138 ? -10.106 11.636 9.797 1.00 77.56 138 THR A N 1
ATOM 1050 C CA . THR A 1 138 ? -9.820 11.456 11.228 1.00 77.56 138 THR A CA 1
ATOM 1051 C C . THR A 1 138 ? -9.623 12.775 11.965 1.00 77.56 138 THR A C 1
ATOM 1053 O O . THR A 1 138 ? -9.888 12.844 13.156 1.00 77.56 138 THR A O 1
ATOM 1056 N N . ASP A 1 139 ? -9.263 13.840 11.257 1.00 73.00 139 ASP A N 1
ATOM 1057 C CA . ASP A 1 139 ? -9.130 15.206 11.766 1.00 73.00 139 ASP A CA 1
ATOM 1058 C C . ASP A 1 139 ? -10.444 16.018 11.741 1.00 73.00 139 ASP A C 1
ATOM 1060 O O . ASP A 1 139 ? -10.454 17.185 12.130 1.00 73.00 139 ASP A O 1
ATOM 1064 N N . HIS A 1 140 ? -11.553 15.427 11.276 1.00 73.19 140 HIS A N 1
ATOM 1065 C CA . HIS A 1 140 ? -12.826 16.102 10.980 1.00 73.19 140 HIS A CA 1
ATOM 1066 C C . HIS A 1 140 ? -12.721 17.272 9.983 1.00 73.19 140 HIS A C 1
ATOM 1068 O O . HIS A 1 140 ? -13.674 18.047 9.832 1.00 73.19 140 HIS A O 1
ATOM 1074 N N . LEU A 1 141 ? -11.600 17.396 9.269 1.00 67.38 141 LEU A N 1
ATOM 1075 C CA . LEU A 1 141 ? -11.413 18.401 8.236 1.00 67.38 141 LEU A CA 1
ATOM 1076 C C . LEU A 1 141 ? -11.824 17.816 6.885 1.00 67.38 141 LEU A C 1
ATOM 1078 O O . LEU A 1 141 ? -11.313 16.800 6.410 1.00 67.38 141 LEU A O 1
ATOM 1082 N N . TYR A 1 142 ? -12.768 18.495 6.239 1.00 66.38 142 TYR A N 1
ATOM 1083 C CA . TYR A 1 142 ? -13.292 18.108 4.934 1.00 66.38 142 TYR A CA 1
ATOM 1084 C C . TYR A 1 142 ? -12.720 19.052 3.873 1.00 66.38 142 TYR A C 1
ATOM 1086 O O . TYR A 1 142 ? -13.234 20.168 3.727 1.00 66.38 142 TYR A O 1
ATOM 1094 N N . PRO A 1 143 ? -11.657 18.656 3.145 1.00 59.91 143 PRO A N 1
ATOM 1095 C CA . PRO A 1 143 ? -11.047 19.514 2.145 1.00 59.91 143 PRO A CA 1
ATOM 1096 C C . PRO A 1 143 ? -12.053 19.782 1.026 1.00 59.91 143 PRO A C 1
ATOM 1098 O O . PRO A 1 143 ? -12.445 18.883 0.280 1.00 59.91 143 PRO A O 1
ATOM 1101 N N . ARG A 1 144 ? -12.461 21.048 0.905 1.00 57.66 144 ARG A N 1
ATOM 1102 C CA . ARG A 1 144 ? -13.377 21.512 -0.149 1.00 57.66 144 ARG A CA 1
ATOM 1103 C C . ARG A 1 144 ? -12.656 21.791 -1.472 1.00 57.66 144 ARG A C 1
ATOM 1105 O O . ARG A 1 144 ? -13.318 21.960 -2.490 1.00 57.66 144 ARG A O 1
ATOM 1112 N N . HIS A 1 145 ? -11.316 21.843 -1.472 1.00 56.97 145 HIS A N 1
ATOM 1113 C CA . HIS A 1 145 ? -10.493 22.149 -2.648 1.00 56.97 145 HIS A CA 1
ATOM 1114 C C . HIS A 1 145 ? -9.180 21.343 -2.695 1.00 56.97 145 HIS A C 1
ATOM 1116 O O . HIS A 1 145 ? -8.564 21.078 -1.664 1.00 56.97 145 HIS A O 1
ATOM 1122 N N . ARG A 1 146 ? -8.716 21.028 -3.919 1.00 50.12 146 ARG A N 1
ATOM 1123 C CA . ARG A 1 146 ? -7.500 20.242 -4.249 1.00 50.12 146 ARG A CA 1
ATOM 1124 C C . ARG A 1 146 ? -6.141 20.853 -3.884 1.00 50.12 146 ARG A C 1
ATOM 1126 O O . ARG A 1 146 ? -5.111 20.234 -4.106 1.00 50.12 146 ARG A O 1
ATOM 1133 N N . LYS A 1 147 ? -6.124 22.101 -3.425 1.00 51.81 147 LYS A N 1
ATOM 1134 C CA . LYS A 1 147 ? -4.895 22.846 -3.105 1.00 51.81 147 LYS A CA 1
ATOM 1135 C C . LYS A 1 147 ? -4.798 23.196 -1.625 1.00 51.81 147 LYS A C 1
ATOM 1137 O O . LYS A 1 147 ? -3.988 24.041 -1.263 1.00 51.81 147 LYS A O 1
ATOM 1142 N N . ASP A 1 148 ? -5.663 22.616 -0.797 1.00 56.81 148 ASP A N 1
ATOM 1143 C CA . ASP A 1 148 ? -5.607 22.845 0.640 1.00 56.81 148 ASP A CA 1
ATOM 1144 C C . ASP A 1 148 ? -4.288 22.254 1.185 1.00 56.81 148 ASP A C 1
ATOM 1146 O O . ASP A 1 148 ? -4.048 21.056 1.054 1.00 56.81 148 ASP A O 1
ATOM 1150 N N . PRO A 1 149 ? -3.378 23.052 1.759 1.00 50.62 149 PRO A N 1
ATOM 1151 C CA . PRO A 1 149 ? -2.138 22.516 2.320 1.00 50.62 149 PRO A CA 1
ATOM 1152 C C . PRO A 1 149 ? -2.393 21.543 3.485 1.00 50.62 149 PRO A C 1
ATOM 1154 O O . PRO A 1 149 ? -1.500 20.786 3.850 1.00 50.62 149 PRO A O 1
ATOM 1157 N N . ASN A 1 150 ? -3.615 21.519 4.033 1.00 49.88 150 ASN A N 1
ATOM 1158 C CA . ASN A 1 150 ? -4.069 20.548 5.026 1.00 49.88 150 ASN A CA 1
ATOM 1159 C C . ASN A 1 150 ? -4.838 19.371 4.405 1.00 49.88 150 ASN A C 1
ATOM 1161 O O . ASN A 1 150 ? -5.597 18.700 5.105 1.00 49.88 150 ASN A O 1
ATOM 1165 N N . GLN A 1 151 ? -4.701 19.125 3.097 1.00 52.84 151 GLN A N 1
ATOM 1166 C CA . GLN A 1 151 ? -5.417 18.041 2.436 1.00 52.84 151 GLN A CA 1
ATOM 1167 C C . GLN A 1 151 ? -5.158 16.681 3.099 1.00 52.84 151 GLN A C 1
ATOM 1169 O O . GLN A 1 151 ? -4.049 16.154 3.103 1.00 52.84 151 GLN A O 1
ATOM 1174 N N . SER A 1 152 ? -6.263 16.129 3.610 1.00 54.34 152 SER A N 1
ATOM 1175 C CA . SER A 1 152 ? -6.512 14.730 3.954 1.00 54.34 152 SER A CA 1
ATOM 1176 C C . SER A 1 152 ? -5.441 14.045 4.782 1.00 54.34 152 SER A C 1
ATOM 1178 O O . SER A 1 152 ? -4.779 13.100 4.342 1.00 54.34 152 SER A O 1
ATOM 1180 N N . ARG A 1 153 ? -5.397 14.445 6.044 1.00 61.75 153 ARG A N 1
ATOM 1181 C CA . ARG A 1 153 ? -4.891 13.598 7.107 1.00 61.75 153 ARG A CA 1
ATOM 1182 C C . ARG A 1 153 ? -5.932 12.519 7.413 1.00 61.75 153 ARG A C 1
ATOM 1184 O O . ARG A 1 153 ? -6.657 12.614 8.395 1.00 61.75 153 ARG A O 1
ATOM 1191 N N . GLY A 1 154 ? -6.028 11.505 6.554 1.00 77.81 154 GLY A N 1
ATOM 1192 C CA . GLY A 1 154 ? -7.095 10.508 6.637 1.00 77.81 154 GLY A CA 1
ATOM 1193 C C . GLY A 1 154 ? -6.661 9.057 6.473 1.00 77.81 154 GLY A C 1
ATOM 1194 O O . GLY A 1 154 ? -5.516 8.739 6.148 1.00 77.81 154 GLY A O 1
ATOM 1195 N N . VAL A 1 155 ? -7.636 8.174 6.672 1.00 88.38 155 VAL A N 1
ATOM 1196 C CA . VAL A 1 155 ? -7.525 6.732 6.423 1.00 88.38 155 VAL A CA 1
ATOM 1197 C C . VAL A 1 155 ? -8.171 6.439 5.081 1.00 88.38 155 VAL A C 1
ATOM 1199 O O . VAL A 1 155 ? -9.323 6.810 4.855 1.00 88.38 155 VAL A O 1
ATOM 1202 N N . LEU A 1 156 ? -7.444 5.774 4.192 1.00 88.94 156 LEU A N 1
ATOM 1203 C CA . LEU A 1 156 ? -7.866 5.509 2.823 1.00 88.94 156 LEU A CA 1
ATOM 1204 C C . LEU A 1 156 ? -7.941 3.999 2.584 1.00 88.94 156 LEU A C 1
ATOM 1206 O O . LEU A 1 156 ? -6.963 3.287 2.807 1.00 88.94 156 LEU A O 1
ATOM 1210 N N . LEU A 1 157 ? -9.083 3.514 2.096 1.00 92.31 157 LEU A N 1
ATOM 1211 C CA . LEU A 1 157 ? -9.266 2.117 1.712 1.00 92.31 157 LEU A CA 1
ATOM 1212 C C . LEU A 1 157 ? -9.206 1.975 0.196 1.00 92.31 157 LEU A C 1
ATOM 1214 O O . LEU A 1 157 ? -9.998 2.569 -0.540 1.00 92.31 157 LEU A O 1
ATOM 1218 N N . TYR A 1 158 ? -8.303 1.121 -0.261 1.00 91.62 158 TYR A N 1
ATOM 1219 C CA . TYR A 1 158 ? -8.093 0.826 -1.664 1.00 91.62 158 TYR A CA 1
ATOM 1220 C C . TYR A 1 158 ? -8.434 -0.628 -1.974 1.00 91.62 158 TYR A C 1
ATOM 1222 O O . TYR A 1 158 ? -8.074 -1.527 -1.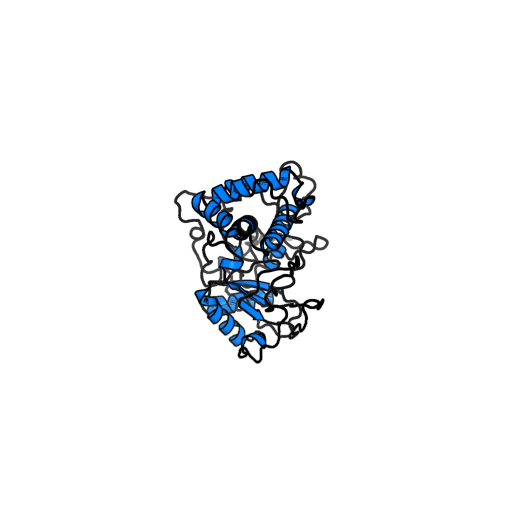207 1.00 91.62 158 TYR A O 1
ATOM 1230 N N . PRO A 1 159 ? -9.050 -0.898 -3.137 1.00 91.56 159 PRO A N 1
ATOM 1231 C CA . PRO A 1 159 ? -8.997 -2.221 -3.727 1.00 91.56 159 PRO A CA 1
ATOM 1232 C C . PRO A 1 159 ? -7.551 -2.683 -3.829 1.00 91.56 159 PRO A C 1
ATOM 1234 O O . PRO A 1 159 ? -6.724 -1.973 -4.404 1.00 91.56 159 PRO A O 1
ATOM 1237 N N . LYS A 1 160 ? -7.267 -3.899 -3.358 1.00 92.25 160 LYS A N 1
ATOM 1238 C CA .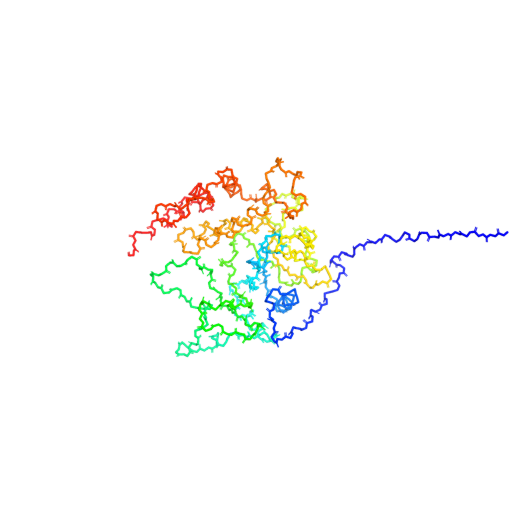 LYS A 1 160 ? -5.930 -4.497 -3.428 1.00 92.25 160 LYS A CA 1
ATOM 1239 C C . LYS A 1 160 ? -5.296 -4.336 -4.798 1.00 92.25 160 LYS A C 1
ATOM 1241 O O . LYS A 1 160 ? -4.197 -3.809 -4.899 1.00 92.25 160 LYS A O 1
ATOM 1246 N N . LYS A 1 161 ? -6.045 -4.680 -5.848 1.00 89.56 161 LYS A N 1
ATOM 1247 C CA . LYS A 1 161 ? -5.604 -4.594 -7.244 1.00 89.56 161 LYS A CA 1
ATOM 1248 C C . LYS A 1 161 ? -5.103 -3.213 -7.676 1.00 89.56 161 LYS A C 1
ATOM 1250 O O . LYS A 1 161 ? -4.547 -3.123 -8.758 1.00 89.56 161 LYS A O 1
ATOM 1255 N N . LEU A 1 162 ? -5.342 -2.135 -6.922 1.00 88.94 162 LEU A N 1
ATOM 1256 C CA . LEU A 1 162 ? -4.779 -0.815 -7.217 1.00 88.94 162 LEU A CA 1
ATOM 1257 C C . LEU A 1 162 ? -3.375 -0.642 -6.630 1.00 88.94 162 LEU A C 1
ATOM 1259 O O . LEU A 1 162 ? -2.516 -0.111 -7.333 1.00 88.94 162 LEU A O 1
ATOM 1263 N N . LEU A 1 163 ? -3.136 -1.120 -5.404 1.00 90.62 163 LEU A N 1
ATOM 1264 C CA . LEU A 1 163 ? -1.913 -0.851 -4.629 1.00 90.62 163 LEU A CA 1
ATOM 1265 C C . LEU A 1 163 ? -0.968 -2.048 -4.483 1.00 90.62 163 LEU A C 1
ATOM 1267 O O . LEU A 1 163 ? 0.211 -1.863 -4.194 1.00 90.62 163 LEU A O 1
ATOM 1271 N N . ILE A 1 164 ? -1.464 -3.268 -4.666 1.00 92.06 164 ILE A N 1
ATOM 1272 C CA . ILE A 1 164 ? -0.690 -4.503 -4.564 1.00 92.06 164 ILE A CA 1
ATOM 1273 C C . ILE A 1 164 ? -0.960 -5.338 -5.814 1.00 92.06 164 ILE A C 1
ATOM 1275 O O . ILE A 1 164 ? -2.106 -5.599 -6.179 1.00 92.06 164 ILE A O 1
ATOM 1279 N N . SER A 1 165 ? 0.114 -5.736 -6.490 1.00 90.50 165 SER A N 1
ATOM 1280 C CA . SER A 1 165 ? 0.079 -6.614 -7.657 1.00 90.50 165 SER A CA 1
ATOM 1281 C C . SER A 1 165 ? -0.589 -7.950 -7.321 1.00 90.50 165 SER A C 1
ATOM 1283 O O . SER A 1 165 ? -0.296 -8.540 -6.283 1.00 90.50 165 SER A O 1
ATOM 1285 N N . ASP A 1 166 ? -1.394 -8.486 -8.245 1.00 87.69 166 ASP A N 1
ATOM 1286 C CA . ASP A 1 166 ? -2.047 -9.805 -8.118 1.00 87.69 166 ASP A CA 1
ATOM 1287 C C . ASP A 1 166 ? -1.047 -10.971 -7.981 1.00 87.69 166 ASP A C 1
ATOM 1289 O O . ASP A 1 166 ? -1.431 -12.096 -7.681 1.00 87.69 166 ASP A O 1
ATOM 1293 N N . HIS A 1 167 ? 0.243 -10.699 -8.194 1.00 86.12 167 HIS A N 1
ATOM 1294 C CA . HIS A 1 167 ? 1.339 -11.614 -7.879 1.00 86.12 167 HIS A CA 1
ATOM 1295 C C . HIS A 1 167 ? 1.407 -11.985 -6.388 1.00 86.12 167 HIS A C 1
ATOM 1297 O O . HIS A 1 167 ? 1.798 -13.101 -6.064 1.00 86.12 167 HIS A O 1
ATOM 1303 N N . TYR A 1 168 ? 1.029 -11.069 -5.493 1.00 86.31 168 TYR A N 1
ATOM 1304 C CA . TYR A 1 168 ? 1.061 -11.299 -4.052 1.00 86.31 168 TYR A CA 1
ATOM 1305 C C . TYR A 1 168 ? -0.279 -11.853 -3.575 1.00 86.31 168 TYR A C 1
ATOM 1307 O O . TYR A 1 168 ? -1.338 -11.345 -3.952 1.00 86.31 168 TYR A O 1
ATOM 1315 N N . LEU A 1 169 ? -0.253 -12.878 -2.725 1.00 84.69 169 LEU A N 1
ATOM 1316 C CA . LEU A 1 169 ? -1.446 -13.431 -2.077 1.00 84.69 169 LEU A CA 1
ATOM 1317 C C . LEU A 1 169 ? -1.950 -12.485 -0.981 1.00 84.69 169 LEU A C 1
ATOM 1319 O O . LEU A 1 169 ? -1.260 -11.551 -0.617 1.00 84.69 169 LEU A O 1
ATOM 1323 N N . ASP A 1 170 ? -3.176 -12.650 -0.490 1.00 81.94 170 ASP A N 1
ATOM 1324 C CA . ASP A 1 170 ? -3.622 -11.860 0.670 1.00 81.94 170 ASP A CA 1
ATOM 1325 C C . ASP A 1 170 ? -3.003 -12.407 1.966 1.00 81.94 170 ASP A C 1
ATOM 1327 O O . ASP A 1 170 ? -2.876 -13.630 2.075 1.00 81.94 170 ASP A O 1
ATOM 1331 N N . PRO A 1 171 ? -2.704 -11.561 2.973 1.00 79.44 171 PRO A N 1
ATOM 1332 C CA . PRO A 1 171 ? -2.387 -12.042 4.320 1.00 79.44 171 PRO A CA 1
ATOM 1333 C C . PRO A 1 171 ? -3.602 -12.773 4.930 1.00 79.44 171 PRO A C 1
ATOM 1335 O O . PRO A 1 171 ? -4.729 -12.628 4.435 1.00 79.44 171 PRO A O 1
ATOM 1338 N N . PRO A 1 172 ? -3.428 -13.557 6.008 1.00 73.44 172 PRO A N 1
ATOM 1339 C CA . PRO A 1 172 ? -4.550 -14.244 6.629 1.00 73.44 172 PRO A CA 1
ATOM 1340 C C . PRO A 1 172 ? -5.484 -13.215 7.283 1.00 73.44 172 PRO A C 1
ATOM 1342 O O . PRO A 1 172 ? -5.058 -12.112 7.631 1.00 73.44 172 PRO A O 1
ATOM 1345 N N . PRO A 1 173 ? -6.769 -13.550 7.474 1.00 72.19 173 PRO A N 1
ATOM 1346 C CA . PRO A 1 173 ? -7.618 -12.757 8.345 1.00 72.19 173 PRO A CA 1
ATOM 1347 C C . PRO A 1 173 ? -7.208 -13.010 9.800 1.00 72.19 173 PRO A C 1
ATOM 1349 O O . PRO A 1 173 ? -7.150 -14.163 10.227 1.00 72.19 173 PRO A O 1
ATOM 1352 N N . GLY A 1 174 ? -6.971 -11.947 10.566 1.00 71.44 174 GLY A N 1
ATOM 1353 C CA . GLY A 1 174 ? -6.654 -12.053 11.990 1.00 71.44 174 GLY A CA 1
ATOM 1354 C C . GLY A 1 174 ? -5.272 -11.502 12.356 1.00 71.44 174 GLY A C 1
ATOM 1355 O O . GLY A 1 174 ? -4.478 -11.181 11.481 1.00 71.44 174 GLY A O 1
ATOM 1356 N N . PRO A 1 175 ? -4.980 -11.365 13.657 1.00 65.56 175 PRO A N 1
ATOM 1357 C CA . PRO A 1 175 ? -3.682 -10.893 14.122 1.00 65.56 175 PRO A CA 1
ATOM 1358 C C . PRO A 1 175 ? -2.554 -11.859 13.750 1.00 65.56 175 PRO A C 1
ATOM 1360 O O . PRO A 1 175 ? -2.701 -13.074 13.858 1.00 65.56 175 PRO A O 1
ATOM 1363 N N . ALA A 1 176 ? -1.389 -11.301 13.420 1.00 55.78 176 ALA A N 1
ATOM 1364 C CA . ALA A 1 176 ? -0.183 -12.050 13.061 1.00 55.78 176 ALA A CA 1
ATOM 1365 C C . ALA A 1 176 ? 0.374 -12.982 14.140 1.00 55.78 176 ALA A C 1
ATOM 1367 O O . ALA A 1 176 ? 1.184 -13.846 13.821 1.00 55.78 176 ALA A O 1
ATOM 1368 N N . SER A 1 177 ? -0.062 -12.818 15.388 1.00 47.47 177 SER A N 1
ATOM 1369 C CA . SER A 1 177 ? 0.266 -13.682 16.522 1.00 47.47 177 SER A CA 1
ATOM 1370 C C . SER A 1 177 ? -0.599 -14.942 16.613 1.00 47.47 177 SER A C 1
ATOM 1372 O O . SER A 1 177 ? -0.359 -15.774 17.486 1.00 47.47 177 SER A O 1
ATOM 1374 N N . TYR A 1 178 ? -1.568 -15.152 15.712 1.00 41.66 178 TYR A N 1
ATOM 1375 C CA . TYR A 1 178 ? -2.044 -16.518 15.502 1.00 41.66 178 TYR A CA 1
ATOM 1376 C C . TYR A 1 178 ? -0.861 -17.359 15.015 1.00 41.66 178 TYR A C 1
ATOM 1378 O O . TYR A 1 178 ? -0.113 -16.874 14.164 1.00 41.66 178 TYR A O 1
ATOM 1386 N N . PRO A 1 179 ? -0.673 -18.596 15.517 1.00 38.72 179 PRO A N 1
ATOM 1387 C CA . PRO A 1 179 ? 0.375 -19.503 15.071 1.00 38.72 179 PRO A CA 1
ATOM 1388 C C . PRO A 1 179 ? 0.046 -19.950 13.647 1.00 38.72 179 PRO A C 1
ATOM 1390 O O . PRO A 1 179 ? -0.397 -21.063 13.376 1.00 38.72 179 PRO A O 1
ATOM 1393 N N . HIS A 1 180 ? 0.199 -19.034 12.707 1.00 45.59 180 HIS A N 1
ATOM 1394 C CA . HIS A 1 180 ? 0.322 -19.352 11.316 1.00 45.59 180 HIS A CA 1
ATOM 1395 C C . HIS A 1 180 ? 1.726 -19.898 11.210 1.00 45.59 180 HIS A C 1
ATOM 1397 O O . HIS A 1 180 ? 2.683 -19.154 11.422 1.00 45.59 180 HIS A O 1
ATOM 1403 N N . ASP A 1 181 ? 1.820 -21.211 10.978 1.00 39.62 181 ASP A N 1
ATOM 1404 C CA . ASP A 1 181 ? 3.068 -21.910 10.701 1.00 39.62 181 ASP A CA 1
ATOM 1405 C C . ASP A 1 181 ? 4.027 -20.937 10.009 1.00 39.62 181 ASP A C 1
ATOM 1407 O O . ASP A 1 181 ? 3.715 -20.440 8.918 1.00 39.62 181 ASP A O 1
ATOM 1411 N N . LEU A 1 182 ? 5.193 -20.698 10.622 1.00 40.31 182 LEU A N 1
ATOM 1412 C CA . LEU A 1 182 ? 6.338 -19.944 10.083 1.00 40.31 182 LEU A CA 1
ATOM 1413 C C . LEU A 1 182 ? 6.808 -20.460 8.702 1.00 40.31 182 LEU A C 1
ATOM 1415 O O . LEU A 1 182 ? 7.892 -20.106 8.269 1.00 40.31 182 LEU A O 1
ATOM 1419 N N . GLY A 1 183 ? 6.028 -21.330 8.048 1.00 38.19 183 GLY A N 1
ATOM 1420 C CA . GLY A 1 183 ? 6.222 -22.081 6.819 1.00 38.19 183 GLY A CA 1
ATOM 1421 C C . GLY A 1 183 ? 5.110 -21.929 5.761 1.00 38.19 183 GLY A C 1
ATOM 1422 O O . GLY A 1 183 ? 5.235 -22.572 4.725 1.00 38.19 183 GLY A O 1
ATOM 1423 N N . ARG A 1 184 ? 4.037 -21.131 5.952 1.00 40.59 184 ARG A N 1
ATOM 1424 C CA . ARG A 1 184 ? 2.893 -21.085 4.992 1.00 40.59 184 ARG A CA 1
ATOM 1425 C C . ARG A 1 184 ? 2.684 -19.801 4.176 1.00 40.59 184 ARG A C 1
ATOM 1427 O O . ARG A 1 184 ? 1.827 -19.798 3.303 1.00 40.59 184 ARG A O 1
ATOM 1434 N N . TRP A 1 185 ? 3.472 -18.747 4.391 1.00 47.84 185 TRP A N 1
ATOM 1435 C CA . TRP A 1 185 ? 3.481 -17.544 3.524 1.00 47.84 185 TRP A CA 1
ATOM 1436 C C . TRP A 1 185 ? 4.519 -17.613 2.398 1.00 47.84 185 TRP A C 1
ATOM 1438 O O . TRP A 1 185 ? 4.723 -16.648 1.667 1.00 47.84 185 TRP A O 1
ATOM 1448 N N . TYR A 1 186 ? 5.174 -18.765 2.286 1.00 45.12 186 TYR A N 1
ATOM 1449 C CA . TYR A 1 186 ? 6.081 -19.124 1.212 1.00 45.12 186 TYR A CA 1
ATOM 1450 C C . TYR A 1 186 ? 5.215 -19.363 -0.011 1.00 45.12 186 TYR A C 1
ATOM 1452 O O . TYR A 1 186 ? 4.187 -20.033 0.100 1.00 45.12 186 TYR A O 1
ATOM 1460 N N . ALA A 1 187 ? 5.618 -18.832 -1.162 1.00 38.56 187 ALA A N 1
ATOM 1461 C CA . ALA A 1 187 ? 5.082 -19.293 -2.430 1.00 38.56 187 ALA A CA 1
ATOM 1462 C C . ALA A 1 187 ? 5.034 -20.831 -2.394 1.00 38.56 187 ALA A C 1
ATOM 1464 O O . ALA A 1 187 ? 6.061 -21.484 -2.189 1.00 38.56 187 ALA A O 1
ATOM 1465 N N . GLU A 1 188 ? 3.833 -21.405 -2.493 1.00 36.25 188 GLU A N 1
ATOM 1466 C CA . GLU A 1 188 ? 3.655 -22.833 -2.721 1.00 36.25 188 GLU A CA 1
ATOM 1467 C C . GLU A 1 188 ? 4.256 -23.158 -4.089 1.00 36.25 188 GLU A C 1
ATOM 1469 O O . GLU A 1 188 ? 3.572 -23.202 -5.101 1.00 36.25 188 GLU A O 1
ATOM 1474 N N . GLU A 1 189 ? 5.564 -23.377 -4.115 1.00 35.84 189 GLU A N 1
ATOM 1475 C CA . GLU A 1 189 ? 6.239 -24.188 -5.109 1.00 35.84 189 GLU A CA 1
ATOM 1476 C C . GLU A 1 189 ? 7.468 -24.800 -4.442 1.00 35.84 189 GLU A C 1
ATOM 1478 O O . GLU A 1 189 ? 8.367 -24.128 -3.935 1.00 35.84 189 GLU A O 1
ATOM 1483 N N . GLY A 1 190 ? 7.442 -26.127 -4.341 1.00 36.09 190 GLY A N 1
ATOM 1484 C CA . GLY A 1 190 ? 8.360 -26.892 -3.523 1.00 36.09 190 GLY A CA 1
ATOM 1485 C C . GLY A 1 190 ? 9.823 -26.601 -3.832 1.00 36.09 190 GLY A C 1
ATOM 1486 O O . GLY A 1 190 ? 10.339 -26.996 -4.869 1.00 36.09 190 GLY A O 1
ATOM 1487 N N . ARG A 1 191 ? 10.521 -26.020 -2.859 1.00 37.19 191 ARG A N 1
ATOM 1488 C CA . ARG A 1 191 ? 11.907 -26.338 -2.499 1.00 37.19 191 ARG A CA 1
ATOM 1489 C C . ARG A 1 191 ? 12.208 -25.673 -1.166 1.00 37.19 191 ARG A C 1
ATOM 1491 O O . ARG A 1 191 ? 11.802 -24.553 -0.900 1.00 37.19 191 ARG A O 1
ATOM 1498 N N . ARG A 1 192 ? 12.917 -26.411 -0.317 1.00 38.66 192 ARG A N 1
ATOM 1499 C CA . ARG A 1 192 ? 13.407 -26.013 1.007 1.00 38.66 192 ARG A CA 1
ATOM 1500 C C . ARG A 1 192 ? 14.125 -24.653 0.955 1.00 38.66 192 ARG A C 1
ATOM 1502 O O . ARG A 1 192 ? 15.343 -24.634 0.822 1.00 38.66 19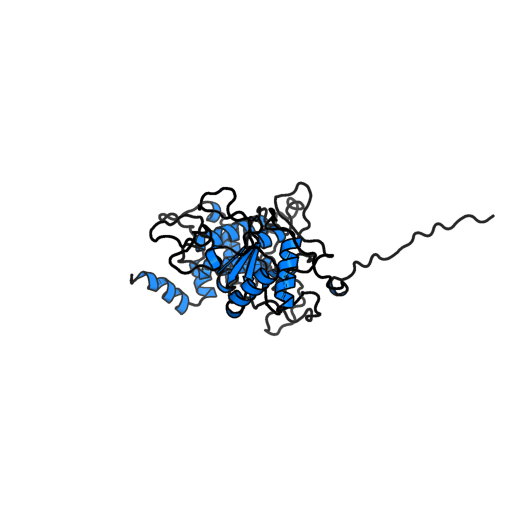2 ARG A O 1
ATOM 1509 N N . ASN A 1 193 ? 13.413 -23.540 1.101 1.00 36.12 193 ASN A N 1
ATOM 1510 C CA . ASN A 1 193 ? 14.037 -22.231 1.263 1.00 36.12 193 ASN A CA 1
ATOM 1511 C C . ASN A 1 193 ? 14.064 -21.892 2.754 1.00 36.12 193 ASN A C 1
ATOM 1513 O O . ASN A 1 193 ? 13.116 -21.374 3.329 1.00 36.12 193 ASN A O 1
ATOM 1517 N N . ARG A 1 194 ? 15.183 -22.247 3.397 1.00 40.25 194 ARG A N 1
ATOM 1518 C CA . ARG A 1 194 ? 15.513 -21.886 4.788 1.00 40.25 194 ARG A CA 1
ATOM 1519 C C . ARG A 1 194 ? 15.901 -20.408 4.944 1.00 40.25 194 ARG A C 1
ATOM 1521 O O . ARG A 1 194 ? 16.310 -20.003 6.030 1.00 40.25 194 ARG A O 1
ATOM 1528 N N . ASN A 1 195 ? 15.797 -19.606 3.887 1.00 45.59 195 ASN A N 1
ATOM 1529 C CA . ASN A 1 195 ? 16.137 -18.195 3.940 1.00 45.59 195 ASN A CA 1
ATOM 1530 C C . ASN A 1 195 ? 14.998 -17.426 4.612 1.00 45.59 195 ASN A C 1
ATOM 1532 O O . ASN A 1 195 ? 13.887 -17.358 4.095 1.00 45.59 195 ASN A O 1
ATOM 1536 N N . ARG A 1 196 ? 15.298 -16.807 5.759 1.00 43.28 196 ARG A N 1
ATOM 1537 C CA . ARG A 1 196 ? 14.415 -15.841 6.438 1.00 43.28 196 ARG A CA 1
ATOM 1538 C C . ARG A 1 196 ? 13.976 -14.680 5.528 1.00 43.28 196 ARG A C 1
ATOM 1540 O O . ARG A 1 196 ? 12.990 -14.030 5.850 1.00 43.28 196 ARG A O 1
ATOM 1547 N N . GLY A 1 197 ? 14.670 -14.462 4.407 1.00 45.22 197 GLY A N 1
ATOM 1548 C CA . GLY A 1 197 ? 14.398 -13.432 3.400 1.00 45.22 197 GLY A CA 1
ATOM 1549 C C . GLY A 1 197 ? 13.271 -13.725 2.399 1.00 45.22 197 GLY A C 1
ATOM 1550 O O . GLY A 1 197 ? 13.226 -13.050 1.386 1.00 45.22 197 GLY A O 1
ATOM 1551 N N . ALA A 1 198 ? 12.394 -14.707 2.642 1.00 54.75 198 ALA A N 1
ATOM 1552 C CA . ALA A 1 198 ? 11.292 -15.086 1.739 1.00 54.75 198 ALA A CA 1
ATOM 1553 C C . ALA A 1 198 ? 9.891 -14.841 2.346 1.00 54.75 198 ALA A C 1
ATOM 1555 O O . ALA A 1 198 ? 8.955 -15.605 2.105 1.00 54.75 198 ALA A O 1
ATOM 1556 N N . ARG A 1 199 ? 9.749 -13.840 3.226 1.00 72.38 199 ARG A N 1
ATOM 1557 C CA . ARG A 1 199 ? 8.453 -13.505 3.841 1.00 72.38 199 ARG A CA 1
ATOM 1558 C C . ARG A 1 199 ? 7.735 -12.467 2.985 1.00 72.38 199 ARG A C 1
ATOM 1560 O O . ARG A 1 199 ? 8.199 -11.337 2.913 1.00 72.38 199 ARG A O 1
ATOM 1567 N N . MET A 1 200 ? 6.571 -12.821 2.430 1.00 81.50 200 MET A N 1
ATOM 1568 C CA . MET A 1 200 ? 5.743 -11.900 1.634 1.00 81.50 200 MET A CA 1
ATOM 1569 C C . MET A 1 200 ? 5.286 -10.669 2.430 1.00 81.50 200 MET A C 1
ATOM 1571 O O . MET A 1 200 ? 5.371 -9.529 1.967 1.00 81.50 200 MET A O 1
ATOM 1575 N N . TYR A 1 201 ? 4.826 -10.922 3.653 1.00 84.81 201 TYR A N 1
ATOM 1576 C CA . TYR A 1 201 ? 4.327 -9.927 4.590 1.00 84.81 201 TYR A CA 1
ATOM 1577 C C . TYR A 1 201 ? 5.116 -9.983 5.894 1.00 84.81 201 TYR A C 1
ATOM 1579 O O . TYR A 1 201 ? 5.585 -11.047 6.305 1.00 84.81 201 TYR A O 1
ATOM 1587 N N . LEU A 1 202 ? 5.210 -8.837 6.555 1.00 84.81 202 LEU A N 1
ATOM 1588 C CA . LEU A 1 202 ? 5.712 -8.686 7.915 1.00 84.81 202 LEU A CA 1
ATOM 1589 C C . LEU A 1 202 ? 4.750 -7.826 8.730 1.00 84.81 202 LEU A C 1
ATOM 1591 O O . LEU A 1 202 ? 3.798 -7.254 8.188 1.00 84.81 202 LEU A O 1
ATOM 1595 N N . THR A 1 203 ? 4.998 -7.738 10.030 1.00 87.00 203 THR A N 1
ATOM 1596 C CA . THR A 1 203 ? 4.274 -6.830 10.914 1.00 87.00 203 THR A CA 1
ATOM 1597 C C . THR A 1 203 ? 5.067 -5.558 11.173 1.00 87.00 203 THR A C 1
ATOM 1599 O O . THR A 1 203 ? 6.293 -5.553 11.136 1.00 87.00 203 THR A O 1
ATOM 1602 N N . THR A 1 204 ? 4.374 -4.460 11.451 1.00 86.56 204 THR A N 1
ATOM 1603 C CA . THR A 1 204 ? 4.986 -3.148 11.718 1.00 86.56 204 THR A CA 1
ATOM 1604 C C . THR A 1 204 ? 5.947 -3.121 12.913 1.00 86.56 204 THR A C 1
ATOM 1606 O O . THR A 1 204 ? 6.710 -2.167 13.054 1.00 86.56 204 THR A O 1
ATOM 1609 N N . ASP A 1 205 ? 5.940 -4.147 13.762 1.00 83.19 205 ASP A N 1
ATOM 1610 C CA . ASP A 1 205 ? 6.842 -4.361 14.893 1.00 83.19 205 ASP A CA 1
ATOM 1611 C C . ASP A 1 205 ? 7.968 -5.386 14.623 1.00 83.19 205 ASP A C 1
ATOM 1613 O O . ASP A 1 205 ? 8.733 -5.700 15.539 1.00 83.19 205 ASP A O 1
ATOM 1617 N N . ASP A 1 206 ? 8.105 -5.899 13.392 1.00 83.25 206 ASP A N 1
ATOM 1618 C CA . ASP A 1 206 ? 9.114 -6.909 13.041 1.00 83.25 206 ASP A CA 1
ATOM 1619 C C . ASP A 1 206 ? 10.539 -6.372 13.252 1.00 83.25 206 ASP A C 1
ATOM 1621 O O . ASP A 1 206 ? 10.876 -5.255 12.856 1.00 83.25 206 ASP A O 1
ATOM 1625 N N . SER A 1 207 ? 11.398 -7.182 13.877 1.00 78.94 207 SER A N 1
ATOM 1626 C CA . SER A 1 207 ? 12.776 -6.812 14.206 1.00 78.94 207 SER A CA 1
ATOM 1627 C C . SER A 1 207 ? 13.648 -6.470 12.999 1.00 78.94 207 SER A C 1
ATOM 1629 O O . SER A 1 207 ? 14.649 -5.783 13.187 1.00 78.94 207 SER A O 1
ATOM 1631 N N . ASP A 1 208 ? 13.278 -6.944 11.807 1.00 77.56 208 ASP A N 1
ATOM 1632 C CA . ASP A 1 208 ? 13.981 -6.679 10.552 1.00 77.56 208 ASP A CA 1
ATOM 1633 C C . ASP A 1 208 ? 13.713 -5.246 10.029 1.00 77.56 208 ASP A C 1
ATOM 1635 O O . ASP A 1 208 ? 14.379 -4.792 9.100 1.00 77.56 208 ASP A O 1
ATOM 1639 N N . LEU A 1 209 ? 12.765 -4.505 10.624 1.00 81.94 209 LEU A N 1
ATOM 1640 C CA . LEU A 1 209 ? 12.518 -3.091 10.322 1.00 81.94 209 LEU A CA 1
ATOM 1641 C C . LEU A 1 209 ? 13.480 -2.157 11.081 1.00 81.94 209 LEU A C 1
ATOM 1643 O O . LEU A 1 209 ? 13.815 -2.418 12.243 1.00 81.94 209 LEU A O 1
ATOM 1647 N N . PRO A 1 210 ? 13.886 -1.024 10.472 1.00 81.56 210 PRO A N 1
ATOM 1648 C CA . PRO A 1 210 ? 14.806 -0.084 11.102 1.00 81.56 210 PRO A CA 1
ATOM 1649 C C . PRO A 1 210 ? 14.163 0.591 12.318 1.00 81.56 210 PRO A C 1
ATOM 1651 O O . PRO A 1 210 ? 13.021 1.042 12.265 1.00 81.56 210 PRO A O 1
ATOM 1654 N N . GLU A 1 211 ? 14.906 0.713 13.416 1.00 80.00 211 GLU A N 1
ATOM 1655 C CA . GLU A 1 211 ? 14.494 1.552 14.545 1.00 80.00 211 GLU A CA 1
ATOM 1656 C C . GLU A 1 211 ? 14.671 3.032 14.188 1.00 80.00 211 GLU A C 1
ATOM 1658 O O . GLU A 1 211 ? 15.717 3.427 13.675 1.00 80.00 211 GLU A O 1
ATOM 1663 N N . MET A 1 212 ? 13.668 3.862 14.489 1.00 72.81 212 MET A N 1
ATOM 1664 C CA . MET A 1 212 ? 13.775 5.311 14.311 1.00 72.81 212 MET A CA 1
ATOM 1665 C C . MET A 1 212 ? 14.888 5.864 15.213 1.00 72.81 212 MET A C 1
ATOM 1667 O O . MET A 1 212 ? 14.789 5.797 16.441 1.00 72.81 212 MET A O 1
ATOM 1671 N N . ARG A 1 213 ? 15.945 6.432 14.621 1.00 63.81 213 ARG A N 1
ATOM 1672 C CA . ARG A 1 213 ? 17.037 7.069 15.374 1.00 63.81 213 ARG A CA 1
ATOM 1673 C C . ARG A 1 213 ? 16.769 8.568 15.528 1.00 63.81 213 ARG A C 1
ATOM 1675 O O . ARG A 1 213 ? 16.511 9.255 14.537 1.00 63.81 213 ARG A O 1
ATOM 1682 N N . LEU A 1 214 ? 16.862 9.097 16.754 1.00 53.16 214 LEU A N 1
ATOM 1683 C CA . LEU A 1 214 ? 16.822 10.549 16.983 1.00 53.16 214 LEU A CA 1
ATOM 1684 C C . LEU A 1 214 ? 17.923 11.234 16.153 1.00 53.16 214 LEU A C 1
ATOM 1686 O O . LEU A 1 214 ? 19.087 10.862 16.260 1.00 53.16 214 LEU A O 1
ATOM 1690 N N . GLY A 1 215 ? 17.551 12.233 15.349 1.00 52.88 215 GLY A N 1
ATOM 1691 C CA . GLY A 1 215 ? 18.479 12.982 14.489 1.00 52.88 215 GLY A CA 1
ATOM 1692 C C . GLY A 1 215 ? 18.719 12.385 13.096 1.00 52.88 215 GLY A C 1
ATOM 1693 O O . GLY A 1 215 ? 19.442 12.991 12.313 1.00 52.88 215 GLY A O 1
ATOM 1694 N N . SER A 1 216 ? 18.107 11.240 12.768 1.00 55.50 216 SER A N 1
ATOM 1695 C CA . SER A 1 216 ? 18.124 10.664 11.413 1.00 55.50 216 SER A CA 1
ATOM 1696 C C . SER A 1 216 ? 16.965 11.183 10.543 1.00 55.50 216 SER A C 1
ATOM 1698 O O . SER A 1 216 ? 16.093 11.904 11.029 1.00 55.50 216 SER A O 1
ATOM 1700 N N . LEU A 1 217 ? 16.998 10.872 9.239 1.00 59.59 217 LEU A N 1
ATOM 1701 C CA . LEU A 1 217 ? 16.024 11.302 8.224 1.00 59.59 217 LEU A CA 1
ATOM 1702 C C . LEU A 1 217 ? 14.551 11.106 8.664 1.00 59.59 217 LEU A C 1
ATOM 1704 O O . LEU A 1 217 ? 14.251 10.225 9.460 1.00 59.59 217 LEU A O 1
ATOM 1708 N N . ASN A 1 218 ? 13.620 11.890 8.098 1.00 69.25 218 ASN A N 1
ATOM 1709 C CA . ASN A 1 218 ? 12.177 11.862 8.408 1.00 69.25 218 ASN A CA 1
ATOM 1710 C C . ASN A 1 218 ? 11.481 10.538 7.995 1.00 69.25 218 ASN A C 1
ATOM 1712 O O . ASN A 1 218 ? 10.693 10.526 7.050 1.00 69.25 218 ASN A O 1
ATOM 1716 N N . TYR A 1 219 ? 11.750 9.428 8.683 1.00 77.75 219 TYR A N 1
ATOM 1717 C CA . TYR A 1 219 ? 11.049 8.146 8.536 1.00 77.75 219 TYR A CA 1
ATOM 1718 C C . TYR A 1 219 ? 10.532 7.645 9.897 1.00 77.75 219 TYR A C 1
ATOM 1720 O O . TYR A 1 219 ? 11.053 8.022 10.945 1.00 77.75 219 TYR A O 1
ATOM 1728 N N . ARG A 1 220 ? 9.477 6.816 9.899 1.00 83.88 220 ARG A N 1
ATOM 1729 C CA . ARG A 1 220 ? 8.808 6.344 11.130 1.00 83.88 220 ARG A CA 1
ATOM 1730 C C . ARG A 1 220 ? 9.477 5.133 11.772 1.00 83.88 220 ARG A C 1
ATOM 1732 O O . ARG A 1 220 ? 9.466 5.023 12.994 1.00 83.88 220 ARG A O 1
ATOM 1739 N N . GLY A 1 221 ? 10.018 4.230 10.959 1.00 84.50 221 GLY A N 1
ATOM 1740 C CA . GLY A 1 221 ? 10.656 3.002 11.431 1.00 84.50 221 GLY A CA 1
ATOM 1741 C C . GLY A 1 221 ? 9.699 2.025 12.129 1.00 84.50 221 GLY A C 1
ATOM 1742 O O . GLY A 1 221 ? 8.473 2.168 12.082 1.00 84.50 221 GLY A O 1
ATOM 1743 N N . ARG A 1 222 ? 10.289 1.012 12.768 1.00 85.81 222 ARG A N 1
ATOM 1744 C CA . ARG A 1 222 ? 9.612 -0.075 13.482 1.00 85.81 222 ARG A CA 1
ATOM 1745 C C . ARG A 1 222 ? 8.750 0.446 14.635 1.00 85.81 222 ARG A C 1
ATOM 1747 O O . ARG A 1 222 ? 9.193 1.269 15.437 1.00 85.81 222 ARG A O 1
ATOM 1754 N N . GLN A 1 223 ? 7.543 -0.095 14.761 1.00 83.44 223 GLN A N 1
ATOM 1755 C CA . GLN A 1 223 ? 6.653 0.132 15.898 1.00 83.44 223 GLN A CA 1
ATOM 1756 C C . GLN A 1 223 ? 7.112 -0.629 17.153 1.00 83.44 223 GLN A C 1
ATOM 1758 O O . GLN A 1 223 ? 8.005 -1.478 17.122 1.00 83.44 223 GLN A O 1
ATOM 1763 N N . SER A 1 224 ? 6.518 -0.296 18.300 1.00 80.25 224 SER A N 1
ATOM 1764 C CA . SER A 1 224 ? 6.819 -1.004 19.545 1.00 80.25 224 SER A CA 1
ATOM 1765 C C . SER A 1 224 ? 6.254 -2.429 19.485 1.00 80.25 224 SER A C 1
ATOM 1767 O O . SER A 1 224 ? 5.079 -2.573 19.164 1.00 80.25 224 SER A O 1
ATOM 1769 N N . PRO A 1 225 ? 7.015 -3.470 19.873 1.00 76.25 225 PRO A N 1
ATOM 1770 C CA . PRO A 1 225 ? 6.529 -4.855 19.881 1.00 76.25 225 PRO A CA 1
ATOM 1771 C C . PRO A 1 225 ? 5.429 -5.120 20.916 1.00 76.25 225 PRO A C 1
ATOM 1773 O O . PRO A 1 225 ? 4.809 -6.172 20.905 1.00 76.25 225 PRO A O 1
ATOM 1776 N N . ASN A 1 226 ? 5.153 -4.170 21.815 1.00 74.75 226 ASN A N 1
ATOM 1777 C CA . ASN A 1 226 ? 4.058 -4.272 22.785 1.00 74.75 226 ASN A CA 1
ATOM 1778 C C . ASN A 1 226 ? 2.713 -3.779 22.214 1.00 74.75 226 ASN A C 1
ATOM 1780 O O . ASN A 1 226 ? 1.803 -3.458 22.976 1.00 74.75 226 ASN A O 1
ATOM 1784 N N . GLN A 1 227 ? 2.617 -3.611 20.897 1.00 76.25 227 GLN A N 1
ATOM 1785 C CA . GLN A 1 227 ? 1.461 -3.047 20.208 1.00 76.25 227 GLN A CA 1
ATOM 1786 C C . GLN A 1 227 ? 0.761 -4.101 19.353 1.00 76.25 227 GLN A C 1
ATOM 1788 O O . GLN A 1 227 ? 1.329 -5.140 19.030 1.00 76.25 227 GLN A O 1
ATOM 1793 N N . TYR A 1 228 ? -0.493 -3.832 18.984 1.00 81.81 228 TYR A N 1
ATOM 1794 C CA . TYR A 1 228 ? -1.237 -4.745 18.122 1.00 81.81 228 TYR A CA 1
ATOM 1795 C C . TYR A 1 228 ? -0.571 -4.842 16.732 1.00 81.81 228 TYR A C 1
ATOM 1797 O O . TYR A 1 228 ? -0.300 -3.804 16.123 1.00 81.81 228 TYR A O 1
ATOM 1805 N N . PRO A 1 229 ? -0.328 -6.047 16.189 1.00 80.88 229 PRO A N 1
ATOM 1806 C CA . PRO A 1 229 ? 0.401 -6.192 14.936 1.00 80.88 229 PRO A CA 1
ATOM 1807 C C . PRO A 1 229 ? -0.410 -5.693 13.731 1.00 80.88 229 PRO A C 1
ATOM 1809 O O . PRO A 1 229 ? -1.608 -5.966 13.588 1.00 80.88 229 PRO A O 1
ATOM 1812 N N . VAL A 1 230 ? 0.264 -4.996 12.816 1.00 88.69 230 VAL A N 1
ATOM 1813 C CA . VAL A 1 230 ? -0.308 -4.524 11.546 1.00 88.69 230 VAL A CA 1
ATOM 1814 C C . VAL A 1 230 ? 0.488 -5.110 10.388 1.00 88.69 230 VAL A C 1
ATOM 1816 O O . VAL A 1 230 ? 1.706 -4.981 10.361 1.00 88.69 230 VAL A O 1
ATOM 1819 N N . TYR A 1 231 ? -0.182 -5.748 9.426 1.00 90.69 231 TYR A N 1
ATOM 1820 C CA . TYR A 1 231 ? 0.490 -6.324 8.260 1.00 90.69 231 TYR A CA 1
ATOM 1821 C C . TYR A 1 231 ? 0.915 -5.268 7.246 1.00 90.69 231 TYR A C 1
ATOM 1823 O O . TYR A 1 231 ? 0.139 -4.380 6.899 1.00 90.69 231 TYR A O 1
ATOM 1831 N N . MET A 1 232 ? 2.103 -5.445 6.680 1.00 91.69 232 MET A N 1
ATOM 1832 C CA . MET A 1 232 ? 2.617 -4.705 5.528 1.00 91.69 232 MET A CA 1
ATOM 1833 C C . MET A 1 232 ? 3.472 -5.631 4.654 1.00 91.69 232 MET A C 1
ATOM 1835 O O . MET A 1 232 ? 3.929 -6.678 5.116 1.00 91.69 232 MET A O 1
ATOM 1839 N N . LEU A 1 233 ? 3.670 -5.284 3.379 1.00 90.75 233 LEU A N 1
ATOM 1840 C CA . LEU A 1 233 ? 4.608 -6.025 2.527 1.00 90.75 233 LEU A CA 1
ATOM 1841 C C . LEU A 1 233 ? 6.018 -5.943 3.116 1.00 90.75 233 LEU A C 1
ATOM 1843 O O . LEU A 1 233 ? 6.431 -4.886 3.601 1.00 90.75 233 LEU A O 1
ATOM 1847 N N . ALA A 1 234 ? 6.767 -7.043 3.036 1.00 87.31 234 ALA A N 1
ATOM 1848 C CA . ALA A 1 234 ? 8.180 -6.993 3.381 1.00 87.31 234 ALA A CA 1
ATOM 1849 C C . ALA A 1 234 ? 8.939 -6.056 2.424 1.00 87.31 234 ALA A C 1
ATOM 1851 O O . ALA A 1 234 ? 8.507 -5.858 1.286 1.00 87.31 234 ALA A O 1
ATOM 1852 N N . PRO A 1 235 ? 10.079 -5.476 2.834 1.00 87.94 235 PRO A N 1
ATOM 1853 C CA . PRO A 1 235 ? 10.639 -4.317 2.145 1.00 87.94 235 PRO A CA 1
ATOM 1854 C C . PRO A 1 235 ? 11.085 -4.631 0.708 1.00 87.94 235 PRO A C 1
ATOM 1856 O O . PRO A 1 235 ? 10.828 -3.853 -0.207 1.00 87.94 235 PRO A O 1
ATOM 1859 N N . HIS A 1 236 ? 11.663 -5.813 0.470 1.00 86.00 236 HIS A N 1
ATOM 1860 C CA . HIS A 1 236 ? 12.025 -6.273 -0.876 1.00 86.00 236 HIS A CA 1
ATOM 1861 C C . HIS A 1 236 ? 10.784 -6.470 -1.765 1.00 86.00 236 HIS A C 1
ATOM 1863 O O . HIS A 1 236 ? 10.764 -6.031 -2.916 1.00 86.00 236 HIS A O 1
ATOM 1869 N N . HIS A 1 237 ? 9.700 -7.032 -1.223 1.00 89.38 237 HIS A N 1
ATOM 1870 C CA . HIS A 1 237 ? 8.435 -7.146 -1.946 1.00 89.38 237 HIS A CA 1
ATOM 1871 C C . HIS A 1 237 ? 7.723 -5.805 -2.128 1.00 89.38 237 HIS A C 1
ATOM 1873 O O . HIS A 1 237 ? 6.997 -5.651 -3.102 1.00 89.38 237 HIS A O 1
ATOM 1879 N N . GLN A 1 238 ? 7.940 -4.813 -1.263 1.00 91.69 238 GLN A N 1
ATOM 1880 C CA . GLN A 1 238 ? 7.451 -3.452 -1.483 1.00 91.69 238 GLN A CA 1
ATOM 1881 C C . GLN A 1 238 ? 8.111 -2.832 -2.727 1.00 91.69 238 GLN A C 1
ATOM 1883 O O . GLN A 1 238 ? 7.410 -2.265 -3.568 1.00 91.69 238 GLN A O 1
ATOM 1888 N N . VAL A 1 239 ? 9.432 -2.990 -2.887 1.00 91.50 239 VAL A N 1
ATOM 1889 C CA . VAL A 1 239 ? 10.172 -2.535 -4.080 1.00 91.50 239 VAL A CA 1
ATOM 1890 C C . VAL A 1 239 ? 9.697 -3.276 -5.332 1.00 91.50 239 VAL A C 1
ATOM 1892 O O . VAL A 1 239 ? 9.338 -2.650 -6.333 1.00 91.50 239 VAL A O 1
ATOM 1895 N N . GLU A 1 240 ? 9.627 -4.607 -5.278 1.00 92.50 240 GLU A N 1
ATOM 1896 C CA . GLU A 1 240 ? 9.169 -5.409 -6.415 1.00 92.50 240 GLU A CA 1
ATOM 1897 C C . GLU A 1 240 ? 7.703 -5.115 -6.777 1.00 92.50 240 GLU A C 1
ATOM 1899 O O . GLU A 1 240 ? 7.358 -5.020 -7.958 1.00 92.50 240 GLU A O 1
ATOM 1904 N N . ASN A 1 241 ? 6.838 -4.900 -5.784 1.00 94.69 241 ASN A N 1
ATOM 1905 C CA . ASN A 1 241 ? 5.458 -4.494 -6.000 1.00 94.69 241 ASN A CA 1
ATOM 1906 C C . ASN A 1 241 ? 5.385 -3.180 -6.779 1.00 94.69 241 ASN A C 1
ATOM 1908 O O . ASN A 1 241 ? 4.703 -3.129 -7.799 1.00 94.69 241 ASN A O 1
ATOM 1912 N N . LEU A 1 242 ? 6.127 -2.148 -6.367 1.00 93.81 242 LEU A N 1
ATOM 1913 C CA . LEU A 1 242 ? 6.169 -0.868 -7.080 1.00 93.81 242 LEU A CA 1
ATOM 1914 C C . LEU A 1 242 ? 6.629 -1.040 -8.537 1.00 93.81 242 LEU A C 1
ATOM 1916 O O . LEU A 1 242 ? 5.985 -0.512 -9.445 1.00 93.81 242 LEU A O 1
ATOM 1920 N N . ALA A 1 243 ? 7.661 -1.851 -8.788 1.00 93.00 243 ALA A N 1
ATOM 1921 C CA . ALA A 1 243 ? 8.094 -2.187 -10.146 1.00 93.00 243 ALA A CA 1
ATOM 1922 C C . ALA A 1 243 ? 6.974 -2.857 -10.967 1.00 93.00 243 ALA A C 1
ATOM 1924 O O . ALA A 1 243 ? 6.718 -2.485 -12.117 1.00 93.00 243 ALA A O 1
ATOM 1925 N N . ARG A 1 244 ? 6.241 -3.803 -10.367 1.00 94.19 244 ARG A N 1
ATOM 1926 C CA . ARG A 1 244 ? 5.082 -4.454 -11.000 1.00 94.19 244 ARG A CA 1
ATOM 1927 C C . ARG A 1 244 ? 3.953 -3.465 -11.292 1.00 94.19 244 ARG A C 1
ATOM 1929 O O . ARG A 1 244 ? 3.345 -3.566 -12.358 1.00 94.19 244 ARG A O 1
ATOM 1936 N N . LEU A 1 245 ? 3.694 -2.497 -10.410 1.00 92.44 245 LEU A N 1
ATOM 1937 C CA . LEU A 1 245 ? 2.704 -1.437 -10.639 1.00 92.44 245 LEU A CA 1
ATOM 1938 C C . LEU A 1 245 ? 3.112 -0.526 -11.807 1.00 92.44 245 LEU A C 1
ATOM 1940 O O . LEU A 1 245 ? 2.277 -0.243 -12.666 1.00 92.44 245 LEU A O 1
ATOM 1944 N N . VAL A 1 246 ? 4.393 -0.146 -11.913 1.00 90.44 246 VAL A N 1
ATOM 1945 C CA . VAL A 1 246 ? 4.920 0.618 -13.062 1.00 90.44 246 VAL A CA 1
ATOM 1946 C C . VAL A 1 246 ? 4.712 -0.144 -14.374 1.00 90.44 246 VAL A C 1
ATOM 1948 O O . VAL A 1 246 ? 4.226 0.427 -15.350 1.00 90.44 246 VAL A O 1
ATOM 1951 N N . ILE A 1 247 ? 5.023 -1.444 -14.401 1.00 90.19 247 ILE A N 1
ATOM 1952 C CA . ILE A 1 247 ? 4.829 -2.308 -15.579 1.00 90.19 247 ILE A CA 1
ATOM 1953 C C . ILE A 1 247 ? 3.342 -2.415 -15.942 1.00 90.19 247 ILE A C 1
ATOM 1955 O O . ILE A 1 247 ? 2.969 -2.257 -17.114 1.00 90.19 247 ILE A O 1
ATOM 1959 N N . ARG A 1 248 ? 2.486 -2.662 -14.940 1.00 89.19 248 ARG A N 1
ATOM 1960 C CA . ARG A 1 248 ? 1.035 -2.820 -15.104 1.00 89.19 248 ARG A CA 1
ATOM 1961 C C . ARG A 1 248 ? 0.409 -1.565 -15.694 1.00 89.19 248 ARG A C 1
ATOM 1963 O O . ARG A 1 248 ? -0.367 -1.685 -16.644 1.00 89.19 248 ARG A O 1
ATOM 1970 N N . ASP A 1 249 ? 0.771 -0.410 -15.144 1.00 86.19 249 ASP A N 1
ATOM 1971 C CA . ASP A 1 249 ? 0.169 0.888 -15.433 1.00 86.19 249 ASP A CA 1
ATOM 1972 C C . ASP A 1 249 ? 0.981 1.695 -16.449 1.00 86.19 249 ASP A C 1
ATOM 1974 O O . ASP A 1 249 ? 0.723 2.876 -16.620 1.00 86.19 249 ASP A O 1
ATOM 1978 N N . ARG A 1 250 ? 1.922 1.083 -17.182 1.00 84.12 250 ARG A N 1
ATOM 1979 C CA . ARG A 1 250 ? 2.893 1.767 -18.065 1.00 84.12 250 ARG A CA 1
ATOM 1980 C C . ARG A 1 250 ? 2.321 2.732 -19.119 1.00 84.12 250 ARG A C 1
ATOM 1982 O O . ARG A 1 250 ? 3.062 3.543 -19.673 1.00 84.12 250 ARG A O 1
ATOM 1989 N N . ILE A 1 251 ? 1.037 2.601 -19.446 1.00 79.00 251 ILE A N 1
ATOM 1990 C CA . ILE A 1 251 ? 0.303 3.464 -20.388 1.00 79.00 251 ILE A CA 1
ATOM 1991 C C . ILE A 1 251 ? -0.703 4.398 -19.695 1.00 79.00 251 ILE A C 1
ATOM 1993 O O . ILE A 1 251 ? -1.338 5.205 -20.365 1.00 79.00 251 ILE A O 1
ATOM 1997 N N . SER A 1 252 ? -0.855 4.284 -18.378 1.00 77.75 252 SER A N 1
ATOM 1998 C CA . SER A 1 252 ? -1.726 5.103 -17.542 1.00 77.75 252 SER A CA 1
ATOM 1999 C C . SER A 1 252 ? -0.967 6.293 -16.963 1.00 77.75 252 SER A C 1
ATOM 2001 O O . SER A 1 252 ? 0.243 6.262 -16.748 1.00 77.75 252 SER A O 1
ATOM 2003 N N . VAL A 1 253 ? -1.723 7.334 -16.641 1.00 72.50 253 VAL A N 1
ATOM 2004 C CA . VAL A 1 253 ? -1.249 8.568 -16.005 1.00 72.50 253 VAL A CA 1
ATOM 2005 C C . VAL A 1 253 ? -0.723 8.348 -14.583 1.00 72.50 253 VAL A C 1
ATOM 2007 O O . VAL A 1 253 ? 0.051 9.154 -14.084 1.00 72.50 253 VAL A O 1
ATOM 2010 N N . VAL A 1 254 ? -1.138 7.257 -13.933 1.00 77.06 254 VAL A N 1
ATOM 2011 C CA . VAL A 1 254 ? -0.724 6.888 -12.568 1.00 77.06 254 VAL A CA 1
ATOM 2012 C C . VAL A 1 254 ? 0.684 6.273 -12.553 1.00 77.06 254 VAL A C 1
ATOM 2014 O O . VAL A 1 254 ? 1.335 6.241 -11.513 1.00 77.06 254 VAL A O 1
ATOM 2017 N N . ARG A 1 255 ? 1.208 5.837 -13.709 1.00 83.44 255 ARG A N 1
ATOM 2018 C CA . ARG A 1 255 ? 2.562 5.270 -13.830 1.00 83.44 255 ARG A CA 1
ATOM 2019 C C . ARG A 1 255 ? 3.625 6.147 -13.183 1.00 83.44 255 ARG A C 1
ATOM 2021 O O . ARG A 1 255 ? 4.478 5.634 -12.469 1.00 83.44 255 ARG A O 1
ATOM 2028 N N . ASP A 1 256 ? 3.586 7.444 -13.473 1.00 78.12 256 ASP A N 1
ATOM 2029 C CA . ASP A 1 256 ? 4.627 8.376 -13.040 1.00 78.12 256 ASP A CA 1
ATOM 2030 C C . ASP A 1 256 ? 4.650 8.501 -11.515 1.00 78.12 256 ASP A C 1
ATOM 2032 O O . ASP A 1 256 ? 5.722 8.632 -10.931 1.00 78.12 256 ASP A O 1
ATOM 2036 N N . TRP A 1 257 ? 3.493 8.344 -10.865 1.00 81.06 257 TRP A N 1
ATOM 2037 C CA . TRP A 1 257 ? 3.426 8.240 -9.415 1.00 81.06 257 TRP A CA 1
ATOM 2038 C C . TRP A 1 257 ? 4.142 6.985 -8.906 1.00 81.06 257 TRP A C 1
ATOM 2040 O O . TRP A 1 257 ? 5.018 7.080 -8.049 1.00 81.06 257 TRP A O 1
ATOM 2050 N N . TRP A 1 258 ? 3.817 5.803 -9.445 1.00 87.38 258 TRP A N 1
ATOM 2051 C CA . TRP A 1 258 ? 4.479 4.558 -9.031 1.00 87.38 258 TRP A CA 1
ATOM 2052 C C . TRP A 1 258 ? 5.981 4.597 -9.244 1.00 87.38 258 TRP A C 1
ATOM 2054 O O . TRP A 1 258 ? 6.734 4.116 -8.402 1.00 87.38 258 TRP A O 1
ATOM 2064 N N . LEU A 1 259 ? 6.408 5.203 -10.347 1.00 85.25 259 LEU A N 1
ATOM 2065 C CA . LEU A 1 259 ? 7.812 5.371 -10.659 1.00 85.25 259 LEU A CA 1
ATOM 2066 C C . LEU A 1 259 ? 8.511 6.279 -9.643 1.00 85.25 259 LEU A C 1
ATOM 2068 O O . LEU A 1 259 ? 9.581 5.924 -9.162 1.00 85.25 259 LEU A O 1
ATOM 2072 N N . GLN A 1 260 ? 7.907 7.408 -9.267 1.00 82.88 260 GLN A N 1
ATOM 2073 C CA . GLN A 1 260 ? 8.457 8.276 -8.222 1.00 82.88 260 GLN A CA 1
ATOM 2074 C C . GLN A 1 260 ? 8.619 7.526 -6.894 1.00 82.88 260 GLN A C 1
ATOM 2076 O O . GLN A 1 260 ? 9.682 7.597 -6.280 1.00 82.88 260 GLN A O 1
ATOM 2081 N N . GLN A 1 261 ? 7.608 6.758 -6.477 1.00 86.69 261 GLN A N 1
ATOM 2082 C CA . GLN A 1 261 ? 7.679 5.963 -5.246 1.00 86.69 261 GLN A CA 1
ATOM 2083 C C . GLN A 1 261 ? 8.741 4.854 -5.330 1.00 86.69 261 GLN A C 1
ATOM 2085 O O . GLN A 1 261 ? 9.462 4.617 -4.360 1.00 86.69 261 GLN A O 1
ATOM 2090 N N . LEU A 1 262 ? 8.872 4.202 -6.492 1.00 89.44 262 LEU A N 1
ATOM 2091 C CA . LEU A 1 262 ? 9.915 3.208 -6.750 1.00 89.44 262 LEU A CA 1
ATOM 2092 C C . LEU A 1 262 ? 11.304 3.833 -6.604 1.00 89.44 262 LEU A C 1
ATOM 2094 O O . LEU A 1 262 ? 12.125 3.306 -5.864 1.00 89.44 262 LEU A O 1
ATOM 2098 N N . LEU A 1 263 ? 11.546 4.976 -7.247 1.00 83.94 263 LEU A N 1
ATOM 2099 C CA . LEU A 1 263 ? 12.829 5.677 -7.183 1.00 83.94 263 LEU A CA 1
ATOM 2100 C C . LEU A 1 263 ? 13.170 6.136 -5.761 1.00 83.94 263 LEU A C 1
ATOM 2102 O O . LEU A 1 263 ? 14.329 6.050 -5.365 1.00 83.94 263 LEU A O 1
ATOM 2106 N N . LEU A 1 264 ? 12.179 6.583 -4.980 1.00 82.81 264 LEU A N 1
ATOM 2107 C CA . LEU A 1 264 ? 12.373 6.897 -3.562 1.00 82.81 264 LEU A CA 1
ATOM 2108 C C . LEU A 1 264 ? 12.818 5.661 -2.773 1.00 82.81 264 LEU A C 1
ATOM 2110 O O . LEU A 1 264 ? 13.810 5.731 -2.056 1.00 82.81 264 LEU A O 1
ATOM 2114 N N . CYS A 1 265 ? 12.144 4.519 -2.948 1.00 86.44 265 CYS A N 1
ATOM 2115 C CA . CYS A 1 265 ? 12.557 3.276 -2.293 1.00 86.44 265 CYS A CA 1
ATOM 2116 C C . CYS A 1 265 ? 13.964 2.851 -2.723 1.00 86.44 265 CYS A C 1
ATOM 2118 O O . CYS A 1 265 ? 14.778 2.500 -1.878 1.00 86.44 265 CYS A O 1
ATOM 2120 N N . MET A 1 266 ? 14.265 2.907 -4.023 1.00 83.38 266 MET A N 1
ATOM 2121 C CA . MET A 1 266 ? 15.567 2.504 -4.553 1.00 83.38 266 MET A CA 1
ATOM 2122 C C . MET A 1 266 ? 16.702 3.355 -3.980 1.00 83.38 266 MET A C 1
ATOM 2124 O O . MET A 1 266 ? 17.672 2.806 -3.478 1.00 83.38 266 MET A O 1
ATOM 2128 N N . ARG A 1 267 ? 16.557 4.687 -3.986 1.00 77.44 267 ARG A N 1
ATOM 2129 C CA . ARG A 1 267 ? 17.575 5.613 -3.460 1.00 77.44 267 ARG A CA 1
ATOM 2130 C C . ARG A 1 267 ? 17.815 5.463 -1.961 1.00 77.44 267 ARG A C 1
ATOM 2132 O O . ARG A 1 267 ? 18.908 5.761 -1.496 1.00 77.44 267 ARG A O 1
ATOM 2139 N N . SER A 1 268 ? 16.781 5.095 -1.210 1.00 73.25 268 SER A N 1
ATOM 2140 C CA . SER A 1 268 ? 16.847 5.030 0.251 1.00 73.25 268 SER A CA 1
ATOM 2141 C C . SER A 1 268 ? 17.229 3.661 0.790 1.00 73.25 268 SER A C 1
ATOM 2143 O O . SER A 1 268 ? 17.737 3.597 1.901 1.00 73.25 268 SER A O 1
ATOM 2145 N N . LEU A 1 269 ? 16.962 2.588 0.043 1.00 70.81 269 LEU A N 1
ATOM 2146 C CA . LEU A 1 269 ? 17.093 1.222 0.547 1.00 70.81 269 LEU A CA 1
ATOM 2147 C C . LEU A 1 269 ? 18.145 0.397 -0.197 1.00 70.81 269 LEU A C 1
ATOM 2149 O O . LEU A 1 269 ? 18.631 -0.576 0.364 1.00 70.81 269 LEU A O 1
ATOM 2153 N N . LEU A 1 270 ? 18.485 0.725 -1.447 1.00 63.31 270 LEU A N 1
ATOM 2154 C CA . LEU A 1 270 ? 19.486 -0.032 -2.205 1.00 63.31 270 LEU A CA 1
ATOM 2155 C C . LEU A 1 270 ? 20.876 0.573 -1.971 1.00 63.31 270 LEU A C 1
ATOM 2157 O O . LEU A 1 270 ? 21.047 1.793 -1.998 1.00 63.31 270 LEU A O 1
ATOM 2161 N N . VAL A 1 271 ? 21.854 -0.294 -1.723 1.00 56.62 271 VAL A N 1
ATOM 2162 C CA . VAL A 1 271 ? 23.266 0.045 -1.505 1.00 56.62 271 VAL A CA 1
ATOM 2163 C C . VAL A 1 271 ? 24.074 -0.709 -2.565 1.00 56.62 271 VAL A C 1
ATOM 2165 O O . VAL A 1 271 ? 23.757 -1.870 -2.828 1.00 56.62 271 VAL A O 1
ATOM 2168 N N . ASP A 1 272 ? 25.051 -0.049 -3.195 1.00 47.81 272 ASP A N 1
ATOM 2169 C CA . ASP A 1 272 ? 26.069 -0.729 -4.009 1.00 47.81 272 ASP A CA 1
ATOM 2170 C C . ASP A 1 272 ? 27.074 -1.399 -3.062 1.00 47.81 272 ASP A C 1
ATOM 2172 O O . ASP A 1 272 ? 27.496 -0.784 -2.081 1.00 47.81 272 ASP A O 1
ATOM 2176 N N . ASP A 1 273 ? 27.458 -2.645 -3.355 1.00 47.22 273 ASP A N 1
ATOM 2177 C CA . ASP A 1 273 ? 28.279 -3.507 -2.482 1.00 47.22 273 ASP A CA 1
ATOM 2178 C C . ASP A 1 273 ? 29.636 -2.878 -2.057 1.00 47.22 273 ASP A C 1
ATOM 2180 O O . ASP A 1 273 ? 30.253 -3.343 -1.100 1.00 47.22 273 ASP A O 1
ATOM 2184 N N . ASP A 1 274 ? 30.089 -1.802 -2.716 1.00 43.06 274 ASP A N 1
ATOM 2185 C CA . ASP A 1 274 ? 31.373 -1.125 -2.476 1.00 43.06 274 ASP A CA 1
ATOM 2186 C C . ASP A 1 274 ? 31.311 0.068 -1.481 1.00 43.06 274 ASP A C 1
ATOM 2188 O O . ASP A 1 274 ? 32.353 0.629 -1.138 1.00 43.06 274 ASP A O 1
ATOM 2192 N N . GLU A 1 275 ? 30.130 0.461 -0.975 1.00 45.03 275 GLU A N 1
ATOM 2193 C CA . GLU A 1 275 ? 29.948 1.594 -0.032 1.00 45.03 275 GLU A CA 1
ATOM 2194 C C . GLU A 1 275 ? 29.422 1.170 1.363 1.00 45.03 275 GLU A C 1
ATOM 2196 O O . GLU A 1 275 ? 28.726 1.930 2.045 1.00 45.03 275 GLU A O 1
ATOM 2201 N N . GLU A 1 276 ? 29.743 -0.044 1.829 1.00 44.62 276 GLU A N 1
ATOM 2202 C CA . GLU A 1 276 ? 29.284 -0.544 3.141 1.00 44.62 276 GLU A CA 1
ATOM 2203 C C . GLU A 1 276 ? 29.767 0.303 4.343 1.00 44.62 276 GLU A C 1
ATOM 2205 O O . GLU A 1 276 ? 29.071 0.371 5.360 1.00 44.62 276 GLU A O 1
ATOM 2210 N N . GLU A 1 277 ? 30.923 0.976 4.257 1.00 42.84 277 GLU A N 1
ATOM 2211 C CA . GLU A 1 277 ? 31.541 1.646 5.418 1.00 42.84 277 GLU A CA 1
ATOM 2212 C C . GLU A 1 277 ? 31.036 3.077 5.703 1.00 42.84 277 GLU A C 1
ATOM 2214 O O . GLU A 1 277 ? 31.090 3.506 6.856 1.00 42.84 277 GLU A O 1
ATOM 2219 N N . GLU A 1 278 ? 30.474 3.813 4.731 1.00 40.75 278 GLU A N 1
ATOM 2220 C CA . GLU A 1 278 ? 30.024 5.209 4.950 1.00 40.75 278 GLU A CA 1
ATOM 2221 C C . GLU A 1 278 ? 28.523 5.363 5.276 1.00 40.75 278 GLU A C 1
ATOM 2223 O O . GLU A 1 278 ? 28.093 6.432 5.711 1.00 40.75 278 GLU A O 1
ATOM 2228 N N . ARG A 1 279 ? 27.701 4.307 5.147 1.00 44.59 279 ARG A N 1
ATOM 2229 C CA . ARG A 1 279 ? 26.237 4.376 5.380 1.00 44.59 279 ARG A CA 1
ATOM 2230 C C . ARG A 1 279 ? 25.706 3.589 6.578 1.00 44.59 279 ARG A C 1
ATOM 2232 O O . ARG A 1 279 ? 24.509 3.307 6.652 1.00 44.59 279 ARG A O 1
ATOM 2239 N N . VAL A 1 280 ? 26.533 3.373 7.598 1.00 42.34 280 VAL A N 1
ATOM 2240 C CA . VAL A 1 280 ? 26.117 2.827 8.913 1.00 42.34 280 VAL A CA 1
ATOM 2241 C C . VAL A 1 280 ? 25.006 3.670 9.599 1.00 42.34 280 VAL A C 1
ATOM 2243 O O . VAL A 1 280 ? 24.318 3.204 10.519 1.00 42.34 280 VAL A O 1
ATOM 2246 N N . ASP A 1 281 ? 24.747 4.884 9.097 1.00 44.19 281 ASP A N 1
ATOM 2247 C CA . ASP A 1 281 ? 23.742 5.824 9.606 1.00 44.19 281 ASP A CA 1
ATOM 2248 C C . ASP A 1 281 ? 22.397 5.872 8.846 1.00 44.19 281 ASP A C 1
ATOM 2250 O O . ASP A 1 281 ? 21.474 6.547 9.305 1.00 44.19 281 ASP A O 1
ATOM 2254 N N . SER A 1 282 ? 22.224 5.145 7.731 1.00 43.88 282 SER A N 1
ATOM 2255 C CA . SER A 1 282 ? 21.098 5.385 6.795 1.00 43.88 282 SER A CA 1
ATOM 2256 C C . SER A 1 282 ? 19.844 4.513 6.968 1.00 43.88 282 SER A C 1
ATOM 2258 O O . SER A 1 282 ? 18.841 4.767 6.306 1.00 43.88 282 SER A O 1
ATOM 2260 N N . GLY A 1 283 ? 19.836 3.519 7.857 1.00 54.06 283 GLY A N 1
ATOM 2261 C CA . GLY A 1 283 ? 18.710 2.578 7.938 1.00 54.06 283 GLY A CA 1
ATOM 2262 C C . GLY A 1 283 ? 18.784 1.475 6.873 1.00 54.06 283 GLY A C 1
ATOM 2263 O O . GLY A 1 283 ? 19.779 1.340 6.175 1.00 54.06 283 GLY A O 1
ATOM 2264 N N . LEU A 1 284 ? 17.771 0.609 6.853 1.00 61.25 284 LEU A N 1
ATOM 2265 C CA . LEU A 1 284 ? 17.717 -0.687 6.162 1.00 61.25 284 LEU A CA 1
ATOM 2266 C C . LEU A 1 284 ? 18.390 -0.733 4.767 1.00 61.25 284 LEU A C 1
ATOM 2268 O O . LEU A 1 284 ? 17.908 -0.099 3.833 1.00 61.25 284 LEU A O 1
ATOM 2272 N N . ALA A 1 285 ? 19.420 -1.575 4.610 1.00 67.25 285 ALA A N 1
ATOM 2273 C CA . ALA A 1 285 ? 19.996 -1.930 3.311 1.00 67.25 285 ALA A CA 1
ATOM 2274 C C . ALA A 1 285 ? 19.292 -3.169 2.731 1.00 67.25 285 ALA A C 1
ATOM 2276 O O . ALA A 1 285 ? 19.156 -4.197 3.400 1.00 67.25 285 ALA A O 1
ATOM 2277 N N . LEU A 1 286 ? 18.832 -3.075 1.484 1.00 73.62 286 LEU A N 1
ATOM 2278 C CA . LEU A 1 286 ? 18.137 -4.130 0.755 1.00 73.62 286 LEU A CA 1
ATOM 2279 C C . LEU A 1 286 ? 18.983 -4.617 -0.423 1.00 73.62 286 LEU A C 1
ATOM 2281 O O . LEU A 1 286 ? 18.965 -4.001 -1.486 1.00 73.62 286 LEU A O 1
ATOM 2285 N N . PRO A 1 287 ? 19.662 -5.766 -0.283 1.00 73.38 287 PRO A N 1
ATOM 2286 C CA . PRO A 1 287 ? 20.313 -6.411 -1.410 1.00 73.38 287 PRO A CA 1
ATOM 2287 C C . PRO A 1 287 ? 19.299 -6.744 -2.510 1.00 73.38 287 PRO A C 1
ATOM 2289 O O . PRO A 1 287 ? 18.270 -7.382 -2.256 1.00 73.38 287 PRO A O 1
ATOM 2292 N N . LEU A 1 288 ? 19.609 -6.377 -3.756 1.00 75.81 288 LEU A N 1
ATOM 2293 C CA . LEU A 1 288 ? 18.779 -6.696 -4.927 1.00 75.81 288 LEU A CA 1
ATOM 2294 C C . LEU A 1 288 ? 18.564 -8.204 -5.113 1.00 75.81 288 LEU A C 1
ATOM 2296 O O . LEU A 1 288 ? 17.564 -8.621 -5.698 1.00 75.81 288 LEU A O 1
ATOM 2300 N N . CYS A 1 289 ? 19.459 -9.038 -4.576 1.00 75.50 289 CYS A N 1
ATOM 2301 C CA . CYS A 1 289 ? 19.332 -10.492 -4.611 1.00 75.50 289 CYS A CA 1
ATOM 2302 C C . CYS A 1 289 ? 18.083 -11.022 -3.874 1.00 75.50 289 CYS A C 1
ATOM 2304 O O . CYS A 1 289 ? 17.678 -12.154 -4.137 1.00 75.50 289 CYS A O 1
ATOM 2306 N N . HIS A 1 290 ? 17.444 -10.210 -3.021 1.00 78.62 290 HIS A N 1
ATOM 2307 C CA . HIS A 1 290 ? 16.171 -10.527 -2.363 1.00 78.62 290 HIS A CA 1
ATOM 2308 C C . HIS A 1 290 ? 14.927 -10.254 -3.228 1.00 78.62 290 HIS A C 1
ATOM 2310 O O . HIS A 1 290 ? 13.821 -10.606 -2.827 1.00 78.62 290 HIS A O 1
ATOM 2316 N N . ILE A 1 291 ? 15.075 -9.644 -4.408 1.00 83.38 291 ILE A N 1
ATOM 2317 C CA . ILE A 1 291 ? 13.986 -9.519 -5.385 1.00 83.38 291 ILE A CA 1
ATOM 2318 C C . ILE A 1 291 ? 13.806 -10.867 -6.093 1.00 83.38 291 ILE A C 1
ATOM 2320 O O . ILE A 1 291 ? 14.740 -11.379 -6.716 1.00 83.38 291 ILE A O 1
ATOM 2324 N N . GLU A 1 292 ? 12.603 -11.442 -6.022 1.00 84.25 292 GLU A N 1
ATOM 2325 C CA . GLU A 1 292 ? 12.340 -12.800 -6.523 1.00 84.25 292 GLU A CA 1
ATOM 2326 C C . GLU A 1 292 ? 12.343 -12.848 -8.054 1.00 84.25 292 GLU A C 1
ATOM 2328 O O . GLU A 1 292 ? 12.899 -13.754 -8.684 1.00 84.25 292 GLU A O 1
ATOM 2333 N N . SER A 1 293 ? 11.728 -11.844 -8.678 1.00 88.00 293 SER A N 1
ATOM 2334 C CA . SER A 1 293 ? 11.638 -11.756 -10.129 1.00 88.00 293 SER A CA 1
ATOM 2335 C C . SER A 1 293 ? 12.975 -11.353 -10.745 1.00 88.00 293 SER A C 1
ATOM 2337 O O . SER A 1 293 ? 13.356 -10.183 -10.738 1.00 88.00 293 SER A O 1
ATOM 2339 N N . THR A 1 294 ? 13.655 -12.317 -11.373 1.00 88.75 294 THR A N 1
ATOM 2340 C CA . THR A 1 294 ? 14.911 -12.070 -12.105 1.00 88.75 294 THR A CA 1
ATOM 2341 C C . THR A 1 294 ? 14.777 -10.960 -13.163 1.00 88.75 294 THR A C 1
ATOM 2343 O O . THR A 1 294 ? 15.631 -10.078 -13.184 1.00 88.75 294 THR A O 1
ATOM 2346 N N . PRO A 1 295 ? 13.719 -10.906 -14.003 1.00 90.56 295 PRO A N 1
ATOM 2347 C CA . PRO A 1 295 ? 13.556 -9.798 -14.946 1.00 90.56 295 PRO A CA 1
ATOM 2348 C C . PRO A 1 295 ? 13.415 -8.425 -14.281 1.00 90.56 295 PRO A C 1
ATOM 2350 O O . PRO A 1 295 ? 13.889 -7.440 -14.838 1.00 90.56 295 PRO A O 1
ATOM 2353 N N . ILE A 1 296 ? 12.756 -8.349 -13.118 1.00 91.31 296 ILE A N 1
ATOM 2354 C CA . ILE A 1 296 ? 12.621 -7.091 -12.374 1.00 91.31 296 ILE A CA 1
ATOM 2355 C C . ILE A 1 296 ? 13.951 -6.725 -11.729 1.00 91.31 296 ILE A C 1
ATOM 2357 O O . ILE A 1 296 ? 14.376 -5.589 -11.876 1.00 91.31 296 ILE A O 1
ATOM 2361 N N . ARG A 1 297 ? 14.632 -7.671 -11.080 1.00 89.56 297 ARG A N 1
ATOM 2362 C CA . ARG A 1 297 ? 15.949 -7.450 -10.476 1.00 89.56 297 ARG A CA 1
ATOM 2363 C C . ARG A 1 297 ? 16.942 -6.871 -11.484 1.00 89.56 297 ARG A C 1
ATOM 2365 O O . ARG A 1 297 ? 17.463 -5.791 -11.247 1.00 89.56 297 ARG A O 1
ATOM 2372 N N . ASN A 1 298 ? 17.102 -7.519 -12.639 1.00 88.38 298 ASN A N 1
ATOM 2373 C CA . ASN A 1 298 ? 18.014 -7.055 -13.690 1.00 88.38 298 ASN A CA 1
ATOM 2374 C C . ASN A 1 298 ? 17.642 -5.654 -14.202 1.00 88.38 298 ASN A C 1
ATOM 2376 O O . ASN A 1 298 ? 18.501 -4.874 -14.600 1.00 88.38 298 ASN A O 1
ATOM 2380 N N . TRP A 1 299 ? 16.346 -5.338 -14.225 1.00 89.12 299 TRP A N 1
ATOM 2381 C CA . TRP A 1 299 ? 15.887 -4.009 -14.598 1.00 89.12 299 TRP A CA 1
ATOM 2382 C C . TRP A 1 299 ? 16.226 -2.972 -13.524 1.00 89.12 299 TRP A C 1
ATOM 2384 O O . TRP A 1 299 ? 16.725 -1.910 -13.863 1.00 89.12 299 TRP A O 1
ATOM 2394 N N . LEU A 1 300 ? 16.016 -3.278 -12.241 1.00 87.38 300 LEU A N 1
ATOM 2395 C CA . LEU A 1 300 ? 16.390 -2.391 -11.136 1.00 87.38 300 LEU A CA 1
ATOM 2396 C C . LEU A 1 300 ? 17.910 -2.153 -11.080 1.00 87.38 300 LEU A C 1
ATOM 2398 O O . LEU A 1 300 ? 18.325 -1.021 -10.857 1.00 87.38 300 LEU A O 1
ATOM 2402 N N . GLU A 1 301 ? 18.721 -3.182 -11.342 1.00 84.12 301 GLU A N 1
ATOM 2403 C CA . GLU A 1 301 ? 20.183 -3.075 -11.493 1.00 84.12 301 GLU A CA 1
ATOM 2404 C C . GLU A 1 301 ? 20.565 -2.096 -12.614 1.00 84.12 301 GLU A C 1
ATOM 2406 O O . GLU A 1 301 ? 21.373 -1.192 -12.410 1.00 84.12 301 GLU A O 1
ATOM 2411 N N . GLU A 1 302 ? 19.935 -2.214 -13.787 1.00 81.94 302 GLU A N 1
ATOM 2412 C CA . GLU A 1 302 ? 20.164 -1.301 -14.913 1.00 81.94 302 GLU A CA 1
ATOM 2413 C C . GLU A 1 302 ? 19.765 0.147 -14.574 1.00 81.94 302 GLU A C 1
ATOM 2415 O O . GLU A 1 302 ? 20.465 1.089 -14.943 1.00 81.94 302 GLU A O 1
ATOM 2420 N N . ILE A 1 303 ? 18.668 0.335 -13.834 1.00 79.62 303 ILE A N 1
ATOM 2421 C CA . ILE A 1 303 ? 18.227 1.655 -13.363 1.00 79.62 303 ILE A CA 1
ATOM 2422 C C . ILE A 1 303 ? 19.264 2.292 -12.427 1.00 79.62 303 ILE A C 1
ATOM 2424 O O . ILE A 1 303 ? 19.541 3.485 -12.566 1.00 79.62 303 ILE A O 1
ATOM 2428 N N . LEU A 1 304 ? 19.811 1.523 -11.480 1.00 75.69 304 LEU A N 1
ATOM 2429 C CA . LEU A 1 304 ? 20.820 2.011 -10.536 1.00 75.69 304 LEU A CA 1
ATOM 2430 C C . LEU A 1 304 ? 22.119 2.389 -11.250 1.00 75.69 304 LEU A C 1
ATOM 2432 O O . LEU A 1 304 ? 22.619 3.494 -11.057 1.00 75.69 304 LEU A O 1
ATOM 2436 N N . TYR A 1 305 ? 22.613 1.506 -12.121 1.00 72.00 305 TYR A N 1
ATOM 2437 C CA . TYR A 1 305 ? 23.901 1.673 -12.792 1.00 72.00 305 TYR A CA 1
ATOM 2438 C C . TYR A 1 305 ? 23.937 2.884 -13.730 1.00 72.00 305 TYR A C 1
ATOM 2440 O O . TYR A 1 305 ? 24.937 3.594 -13.815 1.00 72.00 305 TYR A O 1
ATOM 2448 N N . VAL A 1 306 ? 22.845 3.130 -14.458 1.00 64.56 306 VAL A N 1
ATOM 2449 C CA . VAL A 1 306 ? 22.838 4.163 -15.498 1.00 64.56 306 VAL A CA 1
ATOM 2450 C C . VAL A 1 306 ? 22.638 5.565 -14.908 1.00 64.56 306 VAL A C 1
ATOM 2452 O O . VAL A 1 306 ? 23.014 6.540 -15.547 1.00 64.56 306 VAL A O 1
ATOM 2455 N N . ASN A 1 307 ? 22.075 5.709 -13.700 1.00 56.25 307 ASN A N 1
ATOM 2456 C CA . ASN A 1 307 ? 21.779 6.987 -13.016 1.00 56.25 307 ASN A CA 1
ATOM 2457 C C . ASN A 1 307 ? 20.978 8.033 -13.855 1.00 56.25 307 ASN A C 1
ATOM 2459 O O . ASN A 1 307 ? 20.628 9.106 -13.365 1.00 56.25 307 ASN A O 1
ATOM 2463 N N . GLU A 1 308 ? 20.620 7.737 -15.113 1.00 51.31 308 GLU A N 1
ATOM 2464 C CA . GLU A 1 308 ? 19.944 8.658 -16.041 1.00 51.31 308 GLU A CA 1
ATOM 2465 C C . GLU A 1 308 ? 18.443 8.758 -15.812 1.00 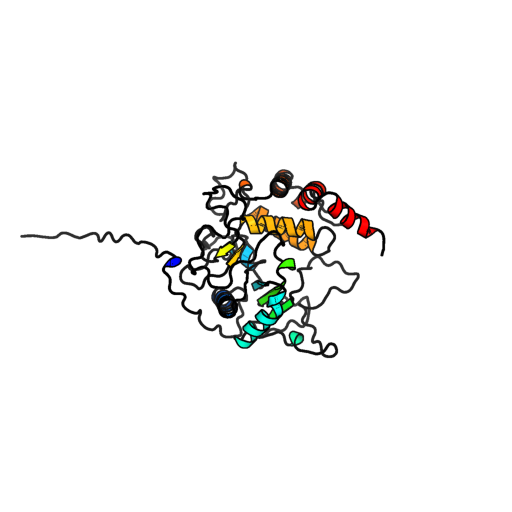51.31 308 GLU A C 1
ATOM 2467 O O . GLU A 1 308 ? 17.832 9.751 -16.216 1.00 51.31 308 GLU A O 1
ATOM 2472 N N . LEU A 1 309 ? 17.832 7.792 -15.117 1.00 51.03 309 LEU A N 1
ATOM 2473 C CA . LEU A 1 309 ? 16.436 7.949 -14.723 1.00 51.03 309 LEU A CA 1
ATOM 2474 C C . LEU A 1 309 ? 16.261 9.206 -13.883 1.00 51.03 309 LEU A C 1
ATOM 2476 O O . LEU A 1 309 ? 15.284 9.909 -14.066 1.00 51.03 309 LEU A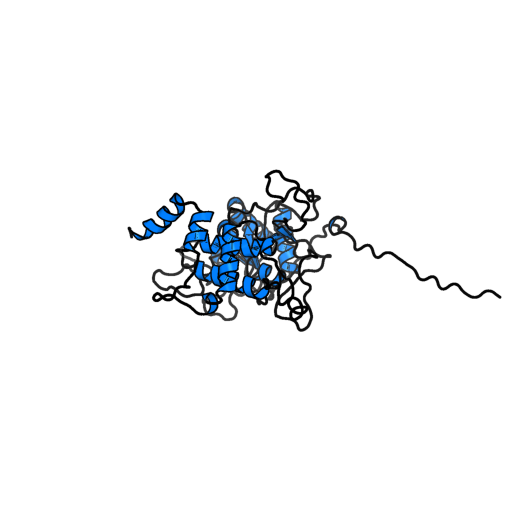 O 1
ATOM 2480 N N . CYS A 1 310 ? 17.254 9.582 -13.079 1.00 49.09 310 CYS A N 1
ATOM 2481 C CA . CYS A 1 310 ? 17.233 10.808 -12.294 1.00 49.09 310 CYS A CA 1
ATOM 2482 C C . CYS A 1 310 ? 17.221 12.107 -13.133 1.00 49.09 310 CYS A C 1
ATOM 2484 O O . CYS A 1 310 ? 16.892 13.144 -12.561 1.00 49.09 310 CYS A O 1
ATOM 2486 N N . ASN A 1 311 ? 17.545 12.071 -14.438 1.00 42.69 311 ASN A N 1
ATOM 2487 C CA . ASN A 1 311 ? 17.865 13.266 -15.234 1.00 42.69 311 ASN A CA 1
ATOM 2488 C C . ASN A 1 311 ? 17.167 13.391 -16.609 1.00 42.69 311 ASN A C 1
ATOM 2490 O O . ASN A 1 311 ? 17.434 14.365 -17.312 1.00 42.69 311 ASN A O 1
ATOM 2494 N N . GLY A 1 312 ? 16.276 12.480 -17.023 1.00 51.78 312 GLY A N 1
ATOM 2495 C CA . GLY A 1 312 ? 15.751 12.490 -18.399 1.00 51.78 312 GLY A CA 1
ATOM 2496 C C . GLY A 1 312 ? 14.246 12.269 -18.544 1.00 51.78 312 GLY A C 1
ATOM 2497 O O . GLY A 1 312 ? 13.757 11.140 -18.452 1.00 51.78 312 GLY A O 1
ATOM 2498 N N . PHE A 1 313 ? 13.518 13.334 -18.883 1.00 56.03 313 PHE A N 1
ATOM 2499 C CA . PHE A 1 313 ? 12.247 13.206 -19.596 1.00 56.03 313 PHE A CA 1
ATOM 2500 C C . PHE A 1 313 ? 12.530 13.004 -21.098 1.00 56.03 313 PHE A C 1
ATOM 2502 O O . PHE A 1 313 ? 13.445 13.616 -21.643 1.00 56.03 313 PHE A O 1
ATOM 2509 N N . ASP A 1 314 ? 11.757 12.150 -21.767 1.00 58.97 314 ASP A N 1
ATOM 2510 C CA . ASP A 1 314 ? 11.699 12.037 -23.221 1.00 58.97 314 ASP A CA 1
ATOM 2511 C C . ASP A 1 314 ? 11.191 13.353 -23.836 1.00 58.97 314 ASP A C 1
ATOM 2513 O O . ASP A 1 314 ? 10.698 14.249 -23.145 1.00 58.97 314 ASP A O 1
ATOM 2517 N N . GLU A 1 315 ? 11.276 13.471 -25.161 1.00 53.47 315 GLU A N 1
ATOM 2518 C CA . GLU A 1 315 ? 10.785 14.639 -25.910 1.00 53.47 315 GLU A CA 1
ATOM 2519 C C . GLU A 1 315 ? 9.284 14.926 -25.684 1.00 53.47 315 GLU A C 1
ATOM 2521 O O . GLU A 1 315 ? 8.786 15.988 -26.052 1.00 53.47 315 GLU A O 1
ATOM 2526 N N . GLN A 1 316 ? 8.546 13.989 -25.078 1.00 55.19 316 GLN A N 1
ATOM 2527 C CA . GLN A 1 316 ? 7.138 14.118 -24.710 1.00 55.19 316 GLN A CA 1
ATOM 2528 C C . GLN A 1 316 ? 6.927 14.382 -23.207 1.00 55.19 316 GLN A C 1
ATOM 2530 O O . GLN A 1 316 ? 5.790 14.312 -22.732 1.00 55.19 316 GLN A O 1
ATOM 2535 N N . GLY A 1 317 ? 7.983 14.693 -22.449 1.00 55.62 317 GLY A N 1
ATOM 2536 C CA . GLY A 1 317 ? 7.894 15.002 -21.022 1.00 55.62 317 GLY A CA 1
ATOM 2537 C C . GLY A 1 317 ? 7.630 13.781 -20.134 1.00 55.62 317 GLY A C 1
ATOM 2538 O O . GLY A 1 317 ? 7.118 13.936 -19.027 1.00 55.62 317 GLY A O 1
ATOM 2539 N N . ARG A 1 318 ? 7.922 12.560 -20.598 1.00 60.50 318 ARG A N 1
ATOM 2540 C CA . ARG A 1 318 ? 7.739 11.305 -19.846 1.00 60.50 318 ARG A CA 1
ATOM 2541 C C . ARG A 1 318 ? 9.084 10.710 -19.467 1.00 60.50 318 ARG A C 1
ATOM 2543 O O . ARG A 1 318 ? 10.021 10.807 -20.231 1.00 60.50 318 ARG A O 1
ATOM 2550 N N . TRP A 1 319 ? 9.182 10.017 -18.343 1.00 60.44 319 TRP A N 1
ATOM 2551 C CA . TRP A 1 319 ? 10.436 9.365 -17.948 1.00 60.44 319 TRP A CA 1
ATOM 2552 C C . TRP A 1 319 ? 10.960 8.413 -19.036 1.00 60.44 319 TRP A C 1
ATOM 2554 O O . TRP A 1 319 ? 10.225 7.528 -19.492 1.00 60.44 319 TRP A O 1
ATOM 2564 N N . ASN A 1 320 ? 12.219 8.594 -19.447 1.00 63.91 320 ASN A N 1
ATOM 2565 C CA . ASN A 1 320 ? 12.896 7.673 -20.356 1.00 63.91 320 ASN A CA 1
ATOM 2566 C C . ASN A 1 320 ? 13.250 6.388 -19.592 1.00 63.91 320 ASN A C 1
ATOM 2568 O O . ASN A 1 320 ? 14.221 6.334 -18.843 1.00 63.91 320 ASN A O 1
ATOM 2572 N N . MET A 1 321 ? 12.420 5.354 -19.734 1.00 70.12 321 MET A N 1
ATOM 2573 C CA . MET A 1 321 ? 12.588 4.107 -18.988 1.00 70.12 321 MET A CA 1
ATOM 2574 C C . MET A 1 321 ? 13.391 3.089 -19.802 1.00 70.12 321 MET A C 1
ATOM 2576 O O . MET A 1 321 ? 12.818 2.239 -20.498 1.00 70.12 321 MET A O 1
ATOM 2580 N N . ILE A 1 322 ? 14.718 3.152 -19.682 1.00 72.44 322 ILE A N 1
ATOM 2581 C CA . ILE A 1 322 ? 15.630 2.140 -20.231 1.00 72.44 322 ILE A CA 1
ATOM 2582 C C . ILE A 1 322 ? 15.199 0.751 -19.739 1.00 72.44 322 ILE A C 1
ATOM 2584 O O . ILE A 1 322 ? 14.739 0.571 -18.609 1.00 72.44 322 ILE A O 1
ATOM 2588 N N . GLY A 1 323 ? 15.245 -0.233 -20.637 1.00 78.19 323 GLY A N 1
ATOM 2589 C CA . GLY A 1 323 ? 14.934 -1.625 -20.312 1.00 78.19 323 GLY A CA 1
ATOM 2590 C C . GLY A 1 323 ? 13.456 -1.939 -20.038 1.00 78.19 323 GLY A C 1
ATOM 2591 O O . GLY A 1 323 ? 13.100 -3.120 -20.052 1.00 78.19 323 GLY A O 1
ATOM 2592 N N . LEU A 1 324 ? 12.565 -0.942 -19.895 1.00 83.69 324 LEU A N 1
ATOM 2593 C CA . LEU A 1 324 ? 11.164 -1.167 -19.504 1.00 83.69 324 LEU A CA 1
ATOM 2594 C C . LEU A 1 324 ? 10.428 -2.101 -20.471 1.00 83.69 324 LEU A C 1
ATOM 2596 O O . LEU A 1 324 ? 9.697 -2.992 -20.046 1.00 83.69 324 LEU A O 1
ATOM 2600 N N . SER A 1 325 ? 10.640 -1.949 -21.778 1.00 83.62 325 SER A N 1
ATOM 2601 C CA . SER A 1 325 ? 10.035 -2.840 -22.776 1.00 83.62 325 SER A CA 1
ATOM 2602 C C . SER A 1 325 ? 10.475 -4.296 -22.603 1.00 83.62 325 SER A C 1
ATOM 2604 O O . SER A 1 325 ? 9.644 -5.194 -22.733 1.00 83.62 325 SER A O 1
ATOM 2606 N N . ARG A 1 326 ? 11.749 -4.539 -22.257 1.00 87.69 326 ARG A N 1
ATOM 2607 C CA . ARG A 1 326 ? 12.281 -5.893 -22.032 1.00 87.69 326 ARG A CA 1
ATOM 2608 C C . ARG A 1 326 ? 11.655 -6.530 -20.797 1.00 87.69 326 ARG A C 1
ATOM 2610 O O . ARG A 1 326 ? 11.166 -7.653 -20.887 1.00 87.69 326 ARG A O 1
ATOM 2617 N N . VAL A 1 327 ? 11.604 -5.809 -19.675 1.00 90.00 327 VAL A N 1
ATOM 2618 C CA . VAL A 1 327 ? 10.986 -6.338 -18.449 1.00 90.00 327 VAL A CA 1
ATOM 2619 C C . VAL A 1 327 ? 9.476 -6.519 -18.611 1.00 90.00 327 VAL A C 1
ATOM 2621 O O . VAL A 1 327 ? 8.942 -7.540 -18.192 1.00 90.00 327 VAL A O 1
ATOM 2624 N N . CYS A 1 328 ? 8.777 -5.612 -19.304 1.00 88.75 328 CYS A N 1
ATOM 2625 C CA . CYS A 1 328 ? 7.350 -5.782 -19.592 1.00 88.75 328 CYS A CA 1
ATOM 2626 C C . CYS A 1 328 ? 7.091 -7.048 -20.419 1.00 88.75 328 CYS A C 1
ATOM 2628 O O . CYS A 1 328 ? 6.180 -7.808 -20.100 1.00 88.75 328 CYS A O 1
ATOM 2630 N N . LEU A 1 329 ? 7.897 -7.289 -21.459 1.00 87.94 329 LEU A N 1
ATOM 2631 C CA . LEU A 1 329 ? 7.820 -8.504 -22.274 1.00 87.94 329 LEU A CA 1
ATOM 2632 C C . LEU A 1 329 ? 8.069 -9.767 -21.444 1.00 87.94 329 LEU A C 1
ATOM 2634 O O . LEU A 1 329 ? 7.347 -10.748 -21.614 1.00 87.94 329 LEU A O 1
ATOM 2638 N N . ALA A 1 330 ? 9.061 -9.736 -20.552 1.00 89.50 330 ALA A N 1
ATOM 2639 C CA . ALA A 1 330 ? 9.405 -10.866 -19.696 1.00 89.50 330 ALA A CA 1
ATOM 2640 C C . ALA A 1 330 ? 8.324 -11.167 -18.642 1.00 89.50 330 ALA A C 1
ATOM 2642 O O . ALA A 1 330 ? 8.040 -12.331 -18.381 1.00 89.50 330 ALA A O 1
ATOM 2643 N N . ILE A 1 331 ? 7.702 -10.135 -18.061 1.00 88.44 331 ILE A N 1
ATOM 2644 C CA . ILE A 1 331 ? 6.690 -10.278 -17.004 1.00 88.44 331 ILE A CA 1
ATOM 2645 C C . ILE A 1 331 ? 5.301 -10.608 -17.561 1.00 88.44 331 ILE A C 1
ATOM 2647 O O . ILE A 1 331 ? 4.584 -11.426 -16.992 1.00 88.44 331 ILE A O 1
ATOM 2651 N N . GLU A 1 332 ? 4.880 -9.957 -18.646 1.00 85.94 332 GLU A N 1
ATOM 2652 C CA . GLU A 1 332 ? 3.522 -10.114 -19.183 1.00 85.94 332 GLU A CA 1
ATOM 2653 C C . GLU A 1 332 ? 3.417 -11.162 -20.296 1.00 85.94 332 GLU A C 1
ATOM 2655 O O . GLU A 1 332 ? 2.313 -11.609 -20.614 1.00 85.94 332 GLU A O 1
ATOM 2660 N N . GLY A 1 333 ? 4.544 -11.523 -20.912 1.00 84.88 333 GLY A N 1
ATOM 2661 C CA . GLY A 1 333 ? 4.589 -12.302 -22.142 1.00 84.88 333 GLY A CA 1
ATOM 2662 C C . GLY A 1 333 ? 4.290 -11.465 -23.393 1.00 84.88 333 GLY A C 1
ATOM 2663 O O . GLY A 1 333 ? 3.614 -10.430 -23.361 1.00 84.88 333 GLY A O 1
ATOM 2664 N N . ARG A 1 334 ? 4.778 -11.942 -24.547 1.00 79.25 334 ARG A N 1
ATOM 2665 C CA . ARG A 1 334 ? 4.717 -11.226 -25.837 1.00 79.25 334 ARG A CA 1
ATOM 2666 C C . ARG A 1 334 ? 3.295 -10.831 -26.244 1.00 79.25 334 ARG A C 1
ATOM 2668 O O . ARG A 1 334 ? 3.075 -9.700 -26.666 1.00 79.25 334 ARG A O 1
ATOM 2675 N N . THR A 1 335 ? 2.334 -11.741 -26.105 1.00 73.69 335 THR A N 1
ATOM 2676 C CA . THR A 1 335 ? 0.948 -11.528 -26.549 1.00 73.69 335 THR A CA 1
ATOM 2677 C C . THR A 1 335 ? 0.268 -10.399 -25.775 1.00 73.69 335 THR A C 1
ATOM 2679 O O . THR A 1 335 ? -0.238 -9.455 -26.380 1.00 73.69 335 THR A O 1
ATOM 2682 N N . LYS A 1 336 ? 0.312 -10.444 -24.436 1.00 79.50 336 LYS A N 1
ATOM 2683 C CA . LYS A 1 336 ? -0.298 -9.422 -23.570 1.00 79.50 336 LYS A CA 1
ATOM 2684 C C . LYS A 1 336 ? 0.388 -8.064 -23.729 1.00 79.50 336 LYS A C 1
ATOM 2686 O O . LYS A 1 336 ? -0.289 -7.036 -23.763 1.00 79.50 336 LYS A O 1
ATOM 2691 N N . TYR A 1 337 ? 1.712 -8.067 -23.890 1.00 79.25 337 TYR A N 1
ATOM 2692 C CA . TYR A 1 337 ? 2.481 -6.854 -24.145 1.00 79.25 337 TYR A CA 1
ATOM 2693 C C . TYR A 1 337 ? 2.047 -6.159 -25.444 1.00 79.25 337 TYR A C 1
ATOM 2695 O O . TYR A 1 337 ? 1.731 -4.969 -25.417 1.00 79.25 337 TYR A O 1
ATOM 2703 N N . LEU A 1 338 ? 1.968 -6.902 -26.556 1.00 77.31 338 LEU A N 1
ATOM 2704 C CA . LEU A 1 338 ? 1.567 -6.360 -27.858 1.00 77.31 338 LEU A CA 1
ATOM 2705 C C . LEU A 1 338 ? 0.106 -5.892 -27.873 1.00 77.31 338 LEU A C 1
ATOM 2707 O O . LEU A 1 338 ? -0.170 -4.821 -28.408 1.00 77.31 338 LEU A O 1
ATOM 2711 N N . MET A 1 339 ? -0.817 -6.624 -27.237 1.00 76.62 339 MET A N 1
ATOM 2712 C CA . MET A 1 339 ? -2.223 -6.203 -27.116 1.00 76.62 339 MET A CA 1
ATOM 2713 C C . MET A 1 339 ? -2.357 -4.831 -26.440 1.00 76.62 339 MET A C 1
ATOM 2715 O O . MET A 1 339 ? -3.097 -3.969 -26.910 1.00 76.62 339 MET A O 1
ATOM 2719 N N . ARG A 1 340 ? -1.597 -4.592 -25.366 1.00 76.00 340 ARG A N 1
ATOM 2720 C CA . ARG A 1 340 ? -1.599 -3.308 -24.646 1.00 76.00 340 ARG A CA 1
ATOM 2721 C C . ARG A 1 340 ? -0.941 -2.167 -25.431 1.00 76.00 340 ARG A C 1
ATOM 2723 O O . ARG A 1 340 ? -1.270 -1.012 -25.183 1.00 76.00 340 ARG A O 1
ATOM 2730 N N . LEU A 1 341 ? -0.037 -2.467 -26.367 1.00 71.94 341 LEU A N 1
ATOM 2731 C CA . LEU A 1 341 ? 0.526 -1.468 -27.284 1.00 71.94 341 LEU A CA 1
ATOM 2732 C C . LEU A 1 341 ? -0.434 -1.133 -28.435 1.00 71.94 341 LEU A C 1
ATOM 2734 O O . LEU A 1 341 ? -0.590 0.038 -28.774 1.00 71.94 341 LEU A O 1
ATOM 2738 N N . GLY A 1 342 ? -1.099 -2.145 -29.003 1.00 58.50 342 GLY A N 1
ATOM 2739 C CA . GLY A 1 342 ? -2.048 -1.996 -30.114 1.00 58.50 342 GLY A CA 1
ATOM 2740 C C . GLY A 1 342 ? -3.332 -1.242 -29.750 1.00 58.50 342 GLY A C 1
ATOM 2741 O O . GLY A 1 342 ? -3.959 -0.647 -30.621 1.00 58.50 342 GLY A O 1
ATOM 2742 N N . GLY A 1 343 ? -3.685 -1.181 -28.462 1.00 56.47 343 GLY A N 1
ATOM 2743 C CA . GLY A 1 343 ? -4.809 -0.384 -27.950 1.00 56.47 343 GLY A CA 1
ATOM 2744 C C . GLY A 1 343 ? -4.657 1.139 -28.092 1.00 56.47 343 GLY A C 1
ATOM 2745 O O . GLY A 1 343 ? -5.596 1.861 -27.784 1.00 56.47 343 GLY A O 1
ATOM 2746 N N . ARG A 1 344 ? -3.512 1.649 -28.576 1.00 46.41 344 ARG A N 1
ATOM 2747 C CA . ARG A 1 344 ? -3.332 3.066 -28.956 1.00 46.41 344 ARG A CA 1
ATOM 2748 C C . ARG A 1 344 ? -3.920 3.428 -30.332 1.00 46.41 344 ARG A C 1
ATOM 2750 O O . ARG A 1 344 ? -3.792 4.575 -30.740 1.00 46.41 344 ARG A O 1
ATOM 2757 N N . GLY A 1 345 ? -4.511 2.471 -31.054 1.00 38.47 345 GLY A N 1
ATOM 2758 C CA . GLY A 1 345 ? -4.934 2.642 -32.450 1.00 38.47 345 GLY A CA 1
ATOM 2759 C C . GLY A 1 345 ? -6.425 2.869 -32.716 1.00 38.47 345 GLY A C 1
ATOM 2760 O O . GLY A 1 345 ? -6.778 2.976 -33.882 1.00 38.47 345 GLY A O 1
ATOM 2761 N N . TYR A 1 346 ? -7.292 2.922 -31.700 1.00 30.16 346 TYR A N 1
ATOM 2762 C CA . TYR A 1 346 ? -8.727 3.187 -31.883 1.00 30.16 346 TYR A CA 1
ATOM 2763 C C . TYR A 1 346 ? -9.319 3.896 -30.657 1.00 30.16 346 TYR A C 1
ATOM 2765 O O . TYR A 1 346 ? -9.907 3.245 -29.796 1.00 30.16 346 TYR A O 1
ATOM 2773 N N . VAL A 1 347 ? -9.145 5.217 -30.587 1.00 32.47 347 VAL A N 1
ATOM 2774 C CA . VAL A 1 347 ? -10.114 6.168 -30.011 1.00 32.47 347 VAL A CA 1
ATOM 2775 C C . VAL A 1 347 ? -10.099 7.405 -30.891 1.00 32.47 347 VAL A C 1
ATOM 2777 O O . VAL A 1 347 ? -8.976 7.902 -31.144 1.00 32.47 347 VAL A O 1
#

Sequence (347 aa):
MAAGKTGTSNYPRTKTRSEDLEIVPPLAVEFPETAPTSPGLEQRISFLLHQAGIRCVLCGETAMSMIGVPIAAHHSAWSIPYADLARASKVLREGGLPGCPADGQREWEMRQCALLEEPREGKLTSNKYPSPAYHFHTDHLYPRHRKDPNQSRGVLLYPKKLLISDHYLDPPPGPASYPHDLGRWYAEEGRRNRNRGARMYLTTDDSDLPEMRLGSLNYRGRQSPNQYPVYMLAPHHQVENLARLVIRDRISVVRDWWLQQLLLCMRSLLVDDDEEEERVDSGLALPLCHIESTPIRNWLEEILYVNELCNGFDEQGRWNMIGLSRVCLAIEGRTKYLMRLGGRGYV

pLDDT: mean 70.45, std 19.79, range [27.38, 95.25]

Organism: NCBI:txid1448319

Secondary structure (DSSP, 8-state):
--------------PPPGGGS--PPPPPPPS--S-TT-HHHHHHHHHHHHHTT---EEEHHHHHHHTT------SEEEEE-GGGHHHHHHHHHHTT--B-GGGGS-TTS----TTTPPPPTT---S--PPPPSEEE-TT-----STT-TTTT--EEEEEHHHHS-TTSPPPPSS-TTS---TTSSS-SS-S----TT--SEEETT-TTSPPPPTTS-S---PPPTTS---EEE-HHHHHHHHHHHHHHTTTSTTHHHHHHHHHHHHHHH---TT-TTT-TTS-----GGG-S-HHHHHHHHHHHHH-GGGG-B-TTSSB--TTHHHHHHHHH-HHHHHHHHHGGG--

Radius of gyration: 22.36 Å; chains: 1; bounding box: 61×50×93 Å